Protein 3FHW (pdb70)

Foldseek 3Di:
DKDKAKWFWQDKDQDADPVGWQKIKTWTWGWDADDDPVDIDIDIAIEMETHPVNVVCHPPDGGFIIWMADKDAPDVPHPHIYGYTPDDDTPDDPPD/DKDKAKWFFQDKDADADPVGWQKIKTKTWGWDFDCDVVTIDIDIAIEMETHPVNVVCHPPDGGFIIWMADKDAPDVPHPHIYGYTPDDDTPDDDPD

InterPro domains:
  IPR000424 Primosome PriB/single-strand DNA-binding [PS50935] (1-97)
  IPR012340 Nucleic acid-binding, OB-fold [G3DSA:2.40.50.140] (1-107)
  IPR012340 Nucleic acid-binding, OB-fold [SSF50249] (1-94)
  IPR023646 Primosomal replication protein PriB [MF_00720] (1-96)
  IPR023646 Primosomal replication protein PriB [PF22657] (2-92)
  IPR023646 Primosomal replication protein PriB [PIRSF003135] (2-95)
  IPR023646 Primosomal replication protein PriB [TIGR04418] (2-95)

CATH classification: 2.40.50.140

Structure (mmCIF, N/CA/C/O backbone):
data_3FHW
#
_entry.id   3FHW
#
_cell.length_a   55.330
_cell.length_b   64.320
_cell.length_c   75.930
_cell.angle_alpha   90.00
_cell.angle_beta   90.00
_cell.angle_gamma   90.00
#
_symmetry.space_group_name_H-M   'P 21 21 2'
#
loop_
_entity.id
_entity.type
_entity.pdbx_description
1 polymer 'Primosomal replication protein n'
2 non-polymer 'SODIUM ION'
3 non-polymer DI(HYDROXYETHYL)ETHER
4 water water
#
loop_
_atom_site.group_PDB
_atom_site.id
_atom_site.type_symbol
_atom_site.label_atom_id
_atom_site.label_alt_id
_atom_site.label_comp_id
_atom_site.label_asym_id
_atom_site.label_entity_id
_atom_site.label_seq_id
_atom_site.pdbx_PDB_ins_code
_atom_site.Cartn_x
_atom_site.Cartn_y
_atom_site.Cartn_z
_atom_site.occupancy
_atom_site.B_iso_or_equiv
_atom_site.auth_seq_id
_atom_site.auth_comp_id
_atom_site.auth_asym_id
_atom_site.auth_atom_id
_atom_site.pdbx_PDB_model_num
ATOM 9 N N . ASN A 1 2 ? 24.524 20.901 21.901 1.00 22.93 2 ASN A N 1
ATOM 10 C CA . ASN A 1 2 ? 25.085 19.720 21.239 1.00 21.78 2 ASN A CA 1
ATOM 11 C C . ASN A 1 2 ? 25.592 20.161 19.869 1.00 21.91 2 ASN A C 1
ATOM 12 O O . ASN A 1 2 ? 24.841 20.169 18.891 1.00 21.55 2 ASN A O 1
ATOM 17 N N . THR A 1 3 ? 26.856 20.568 19.819 1.00 21.46 3 THR A N 1
ATOM 18 C CA . THR A 1 3 ? 27.446 21.058 18.579 1.00 21.89 3 THR A CA 1
ATOM 19 C C . THR A 1 3 ? 28.902 20.628 18.462 1.00 21.63 3 THR A C 1
ATOM 20 O O . THR A 1 3 ? 29.731 20.923 19.332 1.00 21.75 3 THR A O 1
ATOM 24 N N . LEU A 1 4 ? 29.192 19.907 17.384 1.00 21.46 4 LEU A N 1
ATOM 25 C CA . LEU A 1 4 ? 30.550 19.531 17.032 1.00 20.58 4 LEU A CA 1
ATOM 26 C C . LEU A 1 4 ? 30.959 20.286 15.782 1.00 20.61 4 LEU A C 1
ATOM 27 O O . LEU A 1 4 ? 30.254 20.226 14.774 1.00 19.25 4 LEU A O 1
ATOM 32 N N . GLU A 1 5 ? 32.081 21.007 15.867 1.00 20.49 5 GLU A N 1
ATOM 33 C CA . GLU A 1 5 ? 32.738 21.577 14.704 1.00 20.64 5 GLU A CA 1
ATOM 34 C C . GLU A 1 5 ? 34.000 20.770 14.427 1.00 20.03 5 GLU A C 1
ATOM 35 O O . GLU A 1 5 ? 34.812 20.539 15.328 1.00 19.81 5 GLU A O 1
ATOM 41 N N . LEU A 1 6 ? 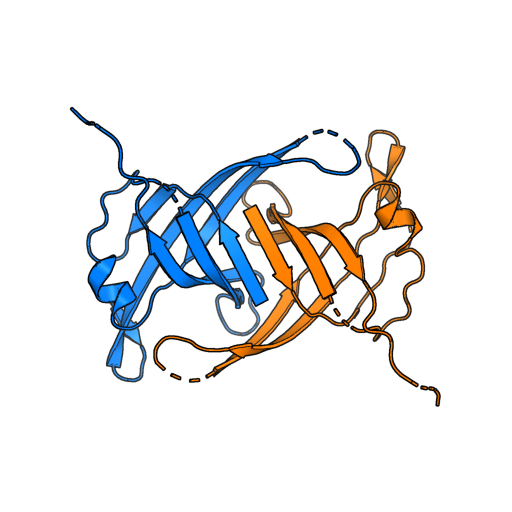34.142 20.319 13.183 1.00 19.38 6 LEU A N 1
ATOM 42 C CA . LEU A 1 6 ? 35.228 19.418 12.809 1.00 18.69 6 LEU A CA 1
ATOM 43 C C . LEU A 1 6 ? 35.794 19.792 11.438 1.00 18.65 6 LEU A C 1
ATOM 44 O O . LEU A 1 6 ? 35.030 20.048 10.494 1.00 18.12 6 LEU A O 1
ATOM 49 N N . SER A 1 7 ? 37.122 19.851 11.339 1.00 17.94 7 SER A N 1
ATOM 50 C CA . SER A 1 7 ? 37.774 19.896 10.031 1.00 18.07 7 SER A CA 1
ATOM 51 C C . SER A 1 7 ? 37.935 18.433 9.617 1.00 17.92 7 SER A C 1
ATOM 52 O O . SER A 1 7 ? 38.349 17.613 10.428 1.00 17.51 7 SER A O 1
ATOM 55 N N . ALA A 1 8 ? 37.600 18.100 8.374 1.00 17.66 8 ALA A N 1
ATOM 56 C CA . ALA A 1 8 ? 37.629 16.687 7.955 1.00 18.30 8 ALA A CA 1
ATOM 57 C C . ALA A 1 8 ? 37.839 16.514 6.458 1.00 18.69 8 ALA A C 1
ATOM 58 O O . ALA A 1 8 ? 37.599 17.441 5.682 1.00 19.36 8 ALA A O 1
ATOM 60 N N . ARG A 1 9 ? 38.270 15.320 6.055 1.00 19.18 9 ARG A N 1
ATOM 61 C CA . ARG A 1 9 ? 38.377 14.958 4.640 1.00 19.68 9 ARG A CA 1
ATOM 62 C C . ARG A 1 9 ? 37.376 13.851 4.361 1.00 19.84 9 ARG A C 1
ATOM 63 O O . ARG A 1 9 ? 37.131 13.008 5.227 1.00 18.81 9 ARG A O 1
ATOM 71 N N . VAL A 1 10 ? 36.799 13.883 3.159 1.00 19.75 10 VAL A N 1
ATOM 72 C CA . VAL A 1 10 ? 35.858 12.869 2.702 1.00 19.98 10 VAL A CA 1
ATOM 73 C C . VAL A 1 10 ? 36.564 11.559 2.325 1.00 20.55 10 VAL A C 1
ATOM 74 O O . VAL A 1 10 ? 37.270 11.486 1.315 1.00 20.06 10 VAL A O 1
ATOM 78 N N . LEU A 1 11 ? 36.353 10.533 3.149 1.00 20.97 11 LEU A N 1
ATOM 79 C CA . LEU A 1 11 ? 36.838 9.188 2.867 1.00 22.12 11 LEU A CA 1
ATOM 80 C C . LEU A 1 11 ? 35.868 8.421 1.995 1.00 22.25 11 LEU A C 1
ATOM 81 O O . LEU A 1 11 ? 36.283 7.725 1.072 1.00 22.12 11 LEU A O 1
ATOM 86 N N . GLU A 1 12 ? 34.580 8.540 2.305 1.00 22.79 12 GLU A N 1
ATOM 87 C CA . GLU A 1 12 ? 33.513 7.931 1.512 1.00 23.09 12 GLU A CA 1
ATOM 88 C C . GLU A 1 12 ? 32.358 8.907 1.371 1.00 23.32 12 GLU A C 1
ATOM 89 O O . GLU A 1 12 ? 32.068 9.685 2.286 1.00 22.19 12 GLU A O 1
ATOM 95 N N . CYS A 1 13 ? 31.706 8.865 0.212 1.00 23.08 13 CYS A N 1
ATOM 96 C CA . CYS A 1 13 ? 30.481 9.613 -0.009 1.00 23.96 13 CYS A CA 1
ATOM 97 C C . CYS A 1 13 ? 29.449 8.658 -0.585 1.00 23.81 13 CYS A C 1
ATOM 98 O O . CYS A 1 13 ? 29.641 8.118 -1.676 1.00 23.49 13 CYS A O 1
ATOM 101 N N . GLY A 1 14 ? 28.368 8.433 0.158 1.00 23.84 14 GLY A N 1
ATOM 102 C CA . GLY A 1 14 ? 27.348 7.472 -0.257 1.00 23.92 14 GLY A CA 1
ATOM 103 C C . GLY A 1 14 ? 26.557 7.942 -1.460 1.00 23.85 14 GLY A C 1
ATOM 104 O O . GLY A 1 14 ? 26.639 9.108 -1.857 1.00 23.90 14 GLY A O 1
ATOM 105 N N . ALA A 1 15 ? 25.792 7.029 -2.04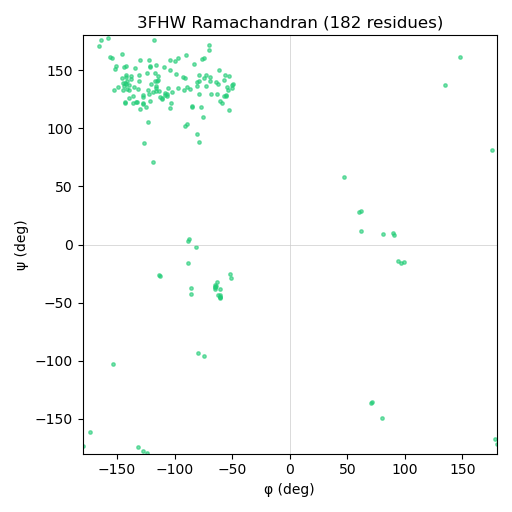7 1.00 24.08 15 ALA A N 1
ATOM 106 C CA . ALA A 1 15 ? 24.812 7.387 -3.064 1.00 24.34 15 ALA A CA 1
ATOM 107 C C . ALA A 1 15 ? 23.631 8.045 -2.351 1.00 24.48 15 ALA A C 1
ATOM 108 O O . ALA A 1 15 ? 23.464 7.882 -1.132 1.00 23.87 15 ALA A O 1
ATOM 118 N N . ARG A 1 17 ? 20.329 8.660 -0.653 1.00 23.20 17 ARG A N 1
ATOM 119 C CA . ARG A 1 17 ? 19.386 7.794 0.044 1.00 22.06 17 ARG A CA 1
ATOM 120 C C . ARG A 1 17 ? 18.210 8.655 0.516 1.00 20.89 17 ARG A C 1
ATOM 121 O O . ARG A 1 17 ? 18.122 9.822 0.148 1.00 20.19 17 ARG A O 1
ATOM 129 N N . HIS A 1 18 ? 17.299 8.074 1.291 1.00 20.29 18 HIS A N 1
ATOM 130 C CA . HIS A 1 18 ? 16.145 8.800 1.825 1.00 19.34 18 HIS A CA 1
ATOM 131 C C . HIS A 1 18 ? 15.792 8.324 3.235 1.00 19.21 18 HIS A C 1
ATOM 132 O O . HIS A 1 18 ? 16.078 7.179 3.604 1.00 19.48 18 HIS A O 1
ATOM 139 N N . THR A 1 19 ? 15.183 9.213 4.020 1.00 18.01 19 THR A N 1
ATOM 140 C CA . THR A 1 19 ? 14.615 8.837 5.315 1.00 16.91 19 THR A CA 1
ATOM 141 C C . THR A 1 19 ? 13.321 8.061 5.081 1.00 16.60 19 THR A C 1
ATOM 142 O O . THR A 1 19 ? 12.729 8.167 3.993 1.00 17.03 19 THR A O 1
ATOM 146 N N . PRO A 1 20 ? 12.854 7.295 6.093 1.00 16.00 20 PRO A N 1
ATOM 147 C CA . PRO A 1 20 ? 11.559 6.633 5.926 1.00 15.91 20 PRO A CA 1
ATOM 148 C C . PRO A 1 20 ? 10.435 7.595 5.501 1.00 15.22 20 PRO A C 1
ATOM 149 O O . PRO A 1 20 ? 9.469 7.163 4.881 1.00 14.87 20 PRO A O 1
ATOM 153 N N . ALA A 1 21 ? 10.581 8.881 5.825 1.00 14.68 21 ALA A N 1
ATOM 154 C CA . ALA A 1 21 ? 9.559 9.887 5.503 1.00 14.73 21 ALA A CA 1
ATOM 155 C C . ALA A 1 21 ? 9.738 10.506 4.111 1.00 14.27 21 ALA A C 1
ATOM 156 O O . ALA A 1 21 ? 8.996 11.406 3.733 1.00 13.23 21 ALA A O 1
ATOM 158 N N . GLY A 1 22 ? 10.732 10.023 3.374 1.00 14.24 22 GLY A N 1
ATOM 159 C CA . GLY A 1 22 ? 10.957 10.450 1.986 1.00 14.30 22 GLY A CA 1
ATOM 160 C C . GLY A 1 22 ? 11.895 11.639 1.805 1.00 14.12 22 GLY A C 1
ATOM 161 O O . GLY A 1 22 ? 12.011 12.166 0.703 1.00 13.60 22 GLY A O 1
ATOM 162 N N . LEU A 1 23 ? 12.551 12.074 2.880 1.00 14.00 23 LEU A N 1
ATOM 163 C CA . LEU A 1 23 ? 13.509 13.178 2.798 1.00 14.79 23 LEU A CA 1
ATOM 164 C C . LEU A 1 23 ? 14.880 12.721 2.283 1.00 14.91 23 LEU A C 1
ATOM 165 O O . LEU A 1 23 ? 15.362 11.670 2.697 1.00 15.23 23 LEU A O 1
ATOM 170 N N . PRO A 1 24 ? 15.508 13.494 1.366 1.00 15.25 24 PRO A N 1
ATOM 171 C CA . PRO A 1 24 ? 16.861 13.158 0.925 1.00 15.80 24 PRO A CA 1
ATOM 172 C C . PRO A 1 24 ? 17.809 12.908 2.100 1.00 16.48 24 PRO A C 1
ATOM 173 O O . PRO A 1 24 ? 17.764 13.630 3.092 1.00 16.55 24 PRO A O 1
ATOM 177 N N . ALA A 1 25 ? 18.638 11.875 1.989 1.00 17.71 25 ALA A N 1
ATOM 178 C CA . ALA A 1 25 ? 19.614 11.549 3.030 1.00 18.79 25 ALA A CA 1
ATOM 179 C C . ALA A 1 25 ? 20.912 11.064 2.392 1.00 19.93 25 ALA A C 1
ATOM 180 O O . ALA A 1 25 ? 20.889 10.317 1.416 1.00 20.36 25 ALA A O 1
ATOM 182 N N . LEU A 1 26 ? 22.036 11.520 2.925 1.00 20.39 26 LEU A N 1
ATOM 183 C CA . LEU A 1 26 ? 23.334 11.191 2.372 1.00 21.25 26 LEU A CA 1
ATOM 184 C C . LEU A 1 26 ? 24.314 10.921 3.492 1.00 21.70 26 LEU A C 1
ATOM 185 O O . LEU A 1 26 ? 24.490 11.756 4.367 1.00 21.50 26 LEU A O 1
ATOM 190 N N . GLU A 1 27 ? 24.955 9.755 3.439 1.00 22.49 27 GLU A N 1
ATOM 191 C CA . GLU A 1 27 ? 25.976 9.373 4.406 1.00 23.58 27 GLU A CA 1
ATOM 192 C C . GLU A 1 27 ? 27.371 9.654 3.872 1.00 23.14 27 GLU A C 1
ATOM 193 O O . GLU A 1 27 ? 27.677 9.337 2.720 1.00 22.46 27 GLU A O 1
ATOM 199 N N . LEU A 1 28 ? 28.214 10.245 4.717 1.00 23.03 28 LEU A N 1
ATOM 200 C CA . LEU A 1 28 ? 29.644 10.389 4.416 1.00 22.88 28 LEU A CA 1
ATOM 201 C C . LEU A 1 28 ? 30.501 9.761 5.517 1.00 22.29 28 LEU A C 1
ATOM 202 O O . LEU A 1 28 ? 30.084 9.728 6.678 1.00 22.91 28 LEU A O 1
ATOM 207 N N . LEU A 1 29 ? 31.668 9.224 5.147 1.00 21.22 29 LEU A N 1
ATOM 208 C CA . LEU A 1 29 ? 32.695 8.836 6.136 1.00 20.82 29 LEU A CA 1
ATOM 209 C C . LEU A 1 29 ? 33.796 9.896 6.143 1.00 20.60 29 LEU A C 1
ATOM 210 O O . LEU A 1 29 ? 34.415 10.165 5.101 1.00 19.62 29 LEU A O 1
ATOM 215 N N . LEU A 1 30 ? 34.026 10.499 7.309 1.00 20.35 30 LEU A N 1
ATOM 216 C CA . LEU A 1 30 ? 34.956 11.613 7.437 1.00 20.24 30 LEU A CA 1
ATOM 217 C C . LEU A 1 30 ? 36.157 11.238 8.305 1.00 20.24 30 LEU A C 1
ATOM 218 O O . LEU A 1 30 ? 36.023 10.510 9.301 1.00 19.89 30 LEU A O 1
ATOM 223 N N . VAL A 1 31 ? 37.326 11.722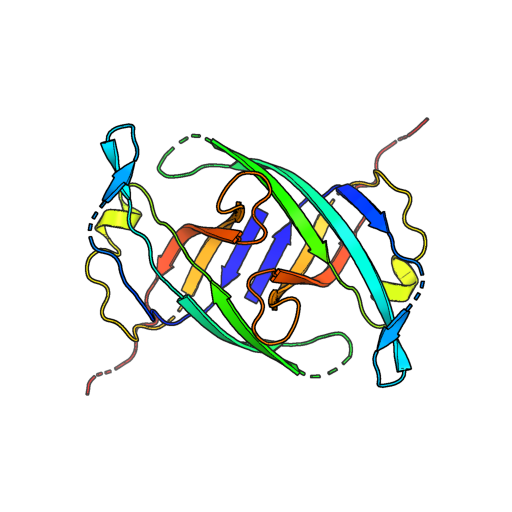 7.909 1.00 19.37 31 VAL A N 1
ATOM 224 C CA . VAL A 1 31 ? 38.536 11.565 8.709 1.00 19.87 31 VAL A CA 1
ATOM 225 C C . VAL A 1 31 ? 39.099 12.933 9.124 1.00 20.26 31 VAL A C 1
ATOM 226 O O . VAL A 1 31 ? 39.232 13.852 8.312 1.00 19.80 31 VAL A O 1
ATOM 230 N N . HIS A 1 32 ? 39.389 13.055 10.409 1.00 20.20 32 HIS A N 1
ATOM 231 C CA . HIS A 1 32 ? 39.970 14.256 10.963 1.00 20.75 32 HIS A CA 1
ATOM 232 C C . HIS A 1 32 ? 41.346 13.932 11.511 1.00 21.19 32 HIS A C 1
ATOM 233 O O . HIS A 1 32 ? 41.516 12.934 12.199 1.00 21.15 32 HIS A O 1
ATOM 240 N N . GLU A 1 33 ? 42.320 14.782 11.201 1.00 22.59 33 GLU A N 1
ATOM 241 C CA . GLU A 1 33 ? 43.669 14.662 11.739 1.00 24.01 33 GLU A CA 1
ATOM 242 C C . GLU A 1 33 ? 44.116 16.059 12.146 1.00 24.24 33 GLU A C 1
ATOM 243 O O . GLU A 1 33 ? 44.012 16.989 11.355 1.00 23.93 33 GLU A O 1
ATOM 249 N N . SER A 1 34 ? 44.586 16.207 13.383 1.00 24.81 34 SER A N 1
ATOM 250 C CA . SER A 1 34 ? 45.093 17.493 13.865 1.00 25.95 34 SER A CA 1
ATOM 251 C C . SER A 1 34 ? 45.886 17.321 15.146 1.00 27.06 34 SER A C 1
ATOM 252 O O . SER A 1 34 ? 45.908 16.239 15.730 1.00 26.99 34 SER A O 1
ATOM 255 N N . GLU A 1 35 ? 46.550 18.395 15.563 1.00 28.41 35 GLU A N 1
ATOM 256 C CA . GLU A 1 35 ? 47.143 18.458 16.887 1.00 29.84 35 GLU A CA 1
ATOM 257 C C . GLU A 1 35 ? 46.322 19.433 17.729 1.00 30.32 35 GLU A C 1
ATOM 258 O O . GLU A 1 35 ? 46.010 20.549 17.300 1.00 30.57 35 GLU A O 1
ATOM 264 N N . VAL A 1 36 ? 45.947 18.983 18.919 1.00 30.52 36 VAL A N 1
ATOM 265 C CA . VAL A 1 36 ? 45.163 19.786 19.852 1.00 30.56 36 VAL A CA 1
ATOM 266 C C . VAL A 1 36 ? 45.983 19.995 21.119 1.00 30.73 36 VAL A C 1
ATOM 267 O O . VAL A 1 36 ? 47.086 19.458 21.236 1.00 30.67 36 VAL A O 1
ATOM 271 N N . VAL A 1 37 ? 45.452 20.785 22.050 1.00 30.80 37 VAL A N 1
ATOM 272 C CA . VAL A 1 37 ? 46.104 20.996 23.341 1.00 30.87 37 VAL A CA 1
ATOM 273 C C . VAL A 1 37 ? 45.286 20.344 24.455 1.00 30.52 37 VAL A C 1
ATOM 274 O O . VAL A 1 37 ? 44.076 20.559 24.568 1.00 30.76 37 VAL A O 1
ATOM 278 N N . GLU A 1 38 ? 45.950 19.490 25.229 1.00 30.12 38 GLU A N 1
ATOM 279 C CA . GLU A 1 38 ? 45.331 18.817 26.367 1.00 29.55 38 GLU A CA 1
ATOM 280 C C . GLU A 1 38 ? 46.239 18.907 27.601 1.00 29.62 38 GLU A C 1
ATOM 281 O O . GLU A 1 38 ? 47.390 18.462 27.561 1.00 29.44 38 GLU A O 1
ATOM 287 N N . ALA A 1 39 ? 45.703 19.473 28.688 1.00 29.57 39 ALA A N 1
ATOM 288 C CA . ALA A 1 39 ? 46.441 19.700 29.947 1.00 29.55 39 ALA A CA 1
ATOM 289 C C . ALA A 1 39 ? 47.816 20.337 29.746 1.00 29.70 39 ALA A C 1
ATOM 290 O O . ALA A 1 39 ? 48.845 19.778 30.148 1.00 29.46 39 ALA A O 1
ATOM 292 N N . GLY A 1 40 ? 47.817 21.514 29.122 1.00 29.81 40 GLY A N 1
ATOM 293 C CA . GLY A 1 40 ? 49.026 22.311 28.964 1.00 29.94 40 GLY A CA 1
ATOM 294 C C . GLY A 1 40 ? 49.700 22.115 27.620 1.00 30.28 40 GLY A C 1
ATOM 295 O O . GLY A 1 40 ? 50.848 22.524 27.431 1.00 30.46 40 GLY A O 1
ATOM 296 N N . ARG A 1 43 ? 49.387 16.982 21.737 1.00 36.71 43 ARG A N 1
ATOM 297 C CA . ARG A 1 43 ? 48.727 15.726 21.410 1.00 36.42 43 ARG A CA 1
ATOM 298 C C . ARG A 1 43 ? 48.190 15.787 19.989 1.00 36.23 43 ARG A C 1
ATOM 299 O O . ARG A 1 43 ? 47.611 16.795 19.576 1.00 36.38 43 ARG A O 1
ATOM 307 N N . ARG A 1 44 ? 48.376 14.707 19.238 1.00 35.63 44 ARG A N 1
ATOM 308 C CA . ARG A 1 44 ? 47.698 14.588 17.955 1.00 35.02 44 ARG A CA 1
ATOM 309 C C . ARG A 1 44 ? 46.449 13.728 18.080 1.00 33.90 44 ARG A C 1
ATOM 310 O O . ARG A 1 44 ? 46.402 12.783 18.873 1.00 33.97 44 ARG A O 1
ATOM 318 N N . VAL A 1 45 ? 45.439 14.067 17.291 1.00 32.35 45 VAL A N 1
ATOM 319 C CA . VAL A 1 45 ? 44.213 13.295 17.240 1.00 31.19 45 VAL A CA 1
ATOM 320 C C . VAL A 1 45 ? 43.957 12.854 15.801 1.00 30.60 45 VAL A C 1
ATOM 321 O O . VAL A 1 45 ? 44.099 13.646 14.870 1.00 30.05 45 VAL A O 1
ATOM 325 N N . GLU A 1 46 ? 43.638 11.572 15.629 1.00 29.87 46 GLU A N 1
ATOM 326 C CA . GLU A 1 46 ? 43.080 11.079 14.378 1.00 29.50 46 GLU A CA 1
ATOM 327 C C . GLU A 1 46 ? 41.712 10.449 14.661 1.00 28.38 46 GLU A C 1
ATOM 328 O O . GLU A 1 46 ? 41.596 9.526 15.477 1.00 28.32 46 GLU A O 1
ATOM 334 N N . LEU A 1 47 ? 40.687 10.951 13.980 1.00 26.30 47 LEU A N 1
ATOM 335 C CA . LEU A 1 47 ? 39.314 10.561 14.258 1.00 24.96 47 LEU A CA 1
ATOM 336 C C . LEU A 1 47 ? 38.584 10.252 12.963 1.00 24.16 47 LEU A C 1
ATOM 337 O O . LEU A 1 47 ? 38.530 11.099 12.079 1.00 22.79 47 LEU A O 1
ATOM 342 N N . THR A 1 48 ? 38.049 9.035 12.856 1.00 23.02 48 THR A N 1
ATOM 343 C CA . THR A 1 48 ? 37.163 8.672 11.748 1.00 22.98 48 THR A CA 1
ATOM 344 C C . THR A 1 48 ? 35.727 8.699 12.251 1.00 22.39 48 THR A C 1
ATOM 345 O O . THR A 1 48 ? 35.429 8.148 13.325 1.00 22.40 48 THR A O 1
ATOM 349 N N . ILE A 1 49 ? 34.840 9.358 11.503 1.00 21.48 49 ILE A N 1
ATOM 350 C CA . ILE A 1 49 ? 33.457 9.538 11.955 1.00 21.05 49 ILE A CA 1
ATOM 351 C C . ILE A 1 49 ? 32.443 9.505 10.801 1.00 21.04 49 ILE A C 1
ATOM 352 O O . ILE A 1 49 ? 32.645 10.150 9.760 1.00 20.38 49 ILE A O 1
ATOM 357 N N . SER A 1 50 ? 31.365 8.742 10.984 1.00 21.15 50 SER A N 1
ATOM 358 C CA . SER A 1 50 ? 30.255 8.751 10.029 1.00 21.34 50 SER A CA 1
ATOM 359 C C . SER A 1 50 ? 29.445 10.025 10.181 1.00 21.17 50 SER A C 1
ATOM 360 O O . SER A 1 50 ? 29.222 10.519 11.286 1.00 20.82 50 SER A O 1
ATOM 363 N N . ALA A 1 51 ? 28.975 10.537 9.058 1.00 20.46 51 ALA A N 1
ATOM 364 C CA . ALA A 1 51 ? 28.198 11.746 9.068 1.00 20.39 51 ALA A CA 1
ATOM 365 C C . ALA A 1 51 ? 27.002 11.524 8.165 1.00 20.26 51 ALA A C 1
ATOM 366 O O . ALA A 1 51 ? 27.053 10.686 7.253 1.00 21.00 51 ALA A O 1
ATOM 368 N N . VAL A 1 52 ? 25.913 12.221 8.475 1.00 20.06 52 VAL A N 1
ATOM 369 C CA A VAL A 1 52 ? 24.703 12.175 7.661 0.50 19.19 52 VAL A CA 1
ATOM 370 C CA B VAL A 1 52 ? 24.687 12.179 7.677 0.50 19.27 52 VAL A CA 1
ATOM 371 C C . VAL A 1 52 ? 24.158 13.586 7.492 1.00 18.94 52 VAL A C 1
ATOM 372 O O . VAL A 1 52 ? 24.099 14.345 8.444 1.00 18.28 52 VAL A O 1
ATOM 379 N N . ALA A 1 53 ? 23.766 13.904 6.259 1.00 18.91 53 ALA A N 1
ATOM 380 C CA . ALA A 1 53 ? 23.110 15.152 5.923 1.00 19.11 53 ALA A CA 1
ATOM 381 C C . ALA A 1 53 ? 21.715 14.778 5.425 1.00 19.47 53 ALA A C 1
ATOM 382 O O . ALA A 1 53 ? 21.575 13.814 4.659 1.00 19.15 53 ALA A O 1
ATOM 384 N N . LEU A 1 54 ? 20.708 15.535 5.873 1.00 19.75 54 LEU A N 1
ATOM 385 C CA . LEU A 1 54 ? 19.320 15.408 5.413 1.00 20.02 54 LEU A CA 1
ATOM 386 C C . LEU A 1 54 ? 18.851 16.664 4.695 1.00 20.00 54 LEU A C 1
ATOM 387 O O . LEU A 1 54 ? 19.352 17.769 4.947 1.00 20.50 54 LEU A O 1
ATOM 392 N N . GLY A 1 55 ? 17.873 16.493 3.812 1.00 19.58 55 GLY A N 1
ATOM 393 C CA . GLY A 1 55 ? 17.227 17.609 3.143 1.00 19.25 55 GLY A CA 1
ATOM 394 C C . GLY A 1 55 ? 18.109 18.283 2.134 1.00 19.20 55 GLY A C 1
ATOM 395 O O . GLY A 1 55 ? 18.812 17.622 1.361 1.00 19.77 55 GLY A O 1
ATOM 396 N N . ASP A 1 56 ? 18.089 19.609 2.146 1.00 19.27 56 ASP A N 1
ATOM 397 C CA . ASP A 1 56 ? 18.802 20.402 1.137 1.00 19.55 56 ASP A CA 1
ATOM 398 C C . ASP A 1 56 ? 20.323 20.207 1.189 1.00 18.32 56 ASP A C 1
ATOM 399 O O . ASP A 1 56 ? 20.984 20.179 0.153 1.00 18.30 56 ASP A O 1
ATOM 404 N N . LEU A 1 57 ? 20.865 20.043 2.396 1.00 17.48 57 LEU A N 1
ATOM 405 C CA . LEU A 1 57 ? 22.290 19.826 2.596 1.00 16.13 57 LEU A CA 1
ATOM 406 C C . LEU A 1 57 ? 22.755 18.489 1.985 1.00 16.12 57 LEU A C 1
ATOM 407 O O . LEU A 1 57 ? 23.842 18.400 1.432 1.00 14.49 57 LEU A O 1
ATOM 412 N N . ALA A 1 58 ? 21.913 17.462 2.073 1.00 16.00 58 ALA A N 1
ATOM 413 C CA . ALA A 1 58 ? 22.186 16.199 1.414 1.00 16.70 58 ALA A CA 1
ATOM 414 C C . ALA A 1 58 ? 22.291 16.407 -0.098 1.00 17.41 58 ALA A C 1
ATOM 415 O O . ALA A 1 58 ? 23.188 15.872 -0.735 1.00 17.17 58 ALA A O 1
ATOM 417 N N . LEU A 1 59 ? 21.359 17.176 -0.662 1.00 18.97 59 LEU A N 1
ATOM 418 C CA . LEU A 1 59 ? 21.378 17.471 -2.085 1.00 20.11 59 LEU A CA 1
ATOM 419 C C . LEU A 1 59 ? 22.671 18.204 -2.476 1.00 20.84 59 LEU A C 1
ATOM 420 O O . LEU A 1 59 ? 23.299 17.851 -3.473 1.00 20.57 59 LEU A O 1
ATOM 425 N N . LEU A 1 60 ? 23.064 19.209 -1.686 1.00 21.73 60 LEU A N 1
ATOM 426 C CA . LEU A 1 60 ? 24.303 19.972 -1.936 1.00 22.69 60 LEU A CA 1
ATOM 427 C C . LEU A 1 60 ? 25.544 19.084 -1.889 1.00 22.68 60 LEU A C 1
ATOM 428 O O . LEU A 1 60 ? 26.423 19.198 -2.742 1.00 22.15 60 LEU A O 1
ATOM 433 N N . LEU A 1 61 ? 25.605 18.193 -0.899 1.00 22.25 61 LEU A N 1
ATOM 434 C CA . LEU A 1 61 ? 26.781 17.334 -0.693 1.00 22.20 61 LEU A CA 1
ATOM 435 C C . LEU A 1 61 ? 26.819 16.108 -1.602 1.00 22.22 61 LEU A C 1
ATOM 436 O O . LEU A 1 61 ? 27.770 15.321 -1.550 1.00 22.84 61 LEU A O 1
ATOM 441 N N . ALA A 1 62 ? 25.792 15.936 -2.434 1.00 21.80 62 ALA A N 1
ATOM 442 C CA . ALA A 1 62 ? 25.774 14.836 -3.385 1.00 21.76 62 ALA A CA 1
ATOM 443 C C . ALA A 1 62 ? 27.040 14.865 -4.246 1.00 21.51 62 ALA A C 1
ATOM 444 O O . ALA A 1 62 ? 27.455 15.925 -4.713 1.00 21.21 62 ALA A O 1
ATOM 446 N N . ASP A 1 63 ? 27.651 13.699 -4.438 1.00 21.54 63 ASP A N 1
ATOM 447 C CA . ASP A 1 63 ? 28.823 13.554 -5.322 1.00 22.07 63 ASP A CA 1
ATOM 448 C C . ASP A 1 63 ? 30.060 14.389 -4.939 1.00 21.46 63 ASP A C 1
ATOM 449 O O . ASP A 1 63 ? 30.859 14.749 -5.807 1.00 21.36 63 ASP A O 1
ATOM 454 N N . THR A 1 64 ? 30.226 14.690 -3.649 1.00 20.55 64 THR A N 1
ATOM 455 C CA . THR A 1 64 ? 31.456 15.338 -3.175 1.00 20.01 64 THR A CA 1
ATOM 456 C C . THR A 1 64 ? 32.649 14.433 -3.520 1.00 19.72 64 THR A C 1
ATOM 457 O O . THR A 1 64 ? 32.674 13.269 -3.114 1.00 19.74 64 THR A O 1
ATOM 461 N N . PRO A 1 65 ? 33.634 14.944 -4.294 1.00 19.57 65 PRO A N 1
ATOM 462 C CA . PRO A 1 65 ? 34.781 14.078 -4.578 1.00 19.17 65 PRO A CA 1
ATOM 463 C C . PRO A 1 65 ? 35.410 13.498 -3.314 1.00 18.79 65 PRO A C 1
ATOM 464 O O . PRO A 1 65 ? 35.442 14.158 -2.265 1.00 17.88 65 PRO A O 1
ATOM 468 N N . LEU A 1 66 ? 35.890 12.264 -3.399 1.00 18.57 66 LEU A N 1
ATOM 469 C CA . LEU A 1 66 ? 36.689 11.715 -2.293 1.00 18.45 66 LEU A CA 1
ATOM 470 C C . LEU A 1 66 ? 37.984 12.508 -2.114 1.00 17.66 66 LEU A C 1
ATOM 471 O O . LEU A 1 66 ? 38.618 12.907 -3.092 1.00 17.49 66 LEU A O 1
ATOM 476 N N . GLY A 1 67 ? 38.368 12.739 -0.864 1.00 16.82 67 GLY A N 1
ATOM 477 C CA . GLY A 1 67 ? 39.564 13.512 -0.564 1.00 16.96 67 GLY A CA 1
ATOM 478 C C . GLY A 1 67 ? 39.326 14.992 -0.316 1.00 16.76 67 GLY A C 1
ATOM 479 O O . GLY A 1 67 ? 40.199 15.673 0.200 1.00 16.92 67 GLY A O 1
ATOM 480 N N . THR A 1 68 ? 38.142 15.480 -0.671 1.00 17.14 68 THR A N 1
ATOM 481 C CA . THR A 1 68 ? 37.742 16.863 -0.423 1.00 17.08 68 THR A CA 1
ATOM 482 C C . THR A 1 68 ? 37.906 17.217 1.055 1.00 18.08 68 THR A C 1
ATOM 483 O O . THR A 1 68 ? 37.501 16.454 1.942 1.00 17.82 68 THR A O 1
ATOM 487 N N . GLU A 1 69 ? 38.518 18.363 1.323 1.00 18.65 69 GLU A N 1
ATOM 488 C CA . GLU A 1 69 ? 38.650 18.803 2.709 1.00 19.44 69 GLU A CA 1
ATOM 489 C C . GLU A 1 69 ? 37.546 19.791 3.045 1.00 19.51 69 GLU A C 1
ATOM 490 O O . GLU A 1 69 ? 37.188 20.649 2.230 1.00 19.03 69 GLU A O 1
ATOM 504 N N . GLN A 1 71 ? 35.064 21.927 6.308 1.00 20.01 71 GLN A N 1
ATOM 505 C CA . GLN A 1 71 ? 34.729 22.304 7.678 1.00 19.95 71 GLN A CA 1
ATOM 506 C C . GLN A 1 71 ? 33.272 21.947 7.841 1.00 19.42 71 GLN A C 1
ATOM 507 O O . GLN A 1 71 ? 32.441 22.312 7.007 1.00 18.79 71 GLN A O 1
ATOM 513 N N . VAL A 1 72 ? 32.951 21.208 8.895 1.00 19.31 72 VAL A N 1
ATOM 514 C CA . VAL A 1 72 ? 31.576 20.814 9.115 1.00 18.48 72 VAL A CA 1
ATOM 515 C C . VAL A 1 72 ? 31.168 21.138 10.534 1.00 18.67 72 VAL A C 1
ATOM 516 O O . VAL A 1 72 ? 32.022 21.274 11.425 1.00 18.29 72 VAL A O 1
ATOM 520 N N . GLN A 1 73 ? 29.860 21.245 10.727 1.00 18.50 73 GLN A N 1
ATOM 521 C CA . GLN A 1 73 ? 29.263 21.468 12.030 1.00 19.19 73 GLN A CA 1
ATOM 522 C C . GLN A 1 73 ? 27.933 20.721 12.085 1.00 19.22 73 GLN A C 1
ATOM 523 O O . GLN A 1 73 ? 27.185 20.690 11.109 1.00 18.84 73 GLN A O 1
ATOM 529 N N . GLY A 1 74 ? 27.658 20.092 13.222 1.00 19.85 74 GLY A N 1
ATOM 530 C CA . GLY A 1 74 ? 26.330 19.520 13.462 1.00 20.65 74 GLY A CA 1
ATOM 531 C C . GLY A 1 74 ? 26.199 19.001 14.878 1.00 21.00 74 GLY A C 1
ATOM 532 O O . GLY A 1 74 ? 26.985 19.365 15.756 1.00 21.18 74 GLY A O 1
ATOM 533 N N . PHE A 1 75 ? 25.217 18.133 15.096 1.00 21.11 75 PHE A N 1
ATOM 534 C CA . PHE A 1 75 ? 25.040 17.522 16.408 1.00 20.87 75 PHE A CA 1
ATOM 535 C C . PHE A 1 75 ? 25.411 16.049 16.368 1.00 20.58 75 PHE A C 1
ATOM 536 O O . PHE A 1 75 ? 25.311 15.407 15.335 1.00 20.43 75 PHE A O 1
ATOM 544 N N . LEU A 1 76 ? 25.833 15.527 17.512 1.00 21.07 76 LEU A N 1
ATOM 545 C CA . LEU A 1 76 ? 26.164 14.114 17.656 1.00 20.85 76 LEU A CA 1
ATOM 546 C C . LEU A 1 76 ? 24.980 13.297 18.148 1.00 20.84 76 LEU A C 1
ATOM 547 O O . LEU A 1 76 ? 24.163 13.763 18.971 1.00 20.27 76 LEU A O 1
ATOM 552 N N . ALA A 1 77 ? 24.885 12.067 17.641 1.00 20.90 77 ALA A N 1
ATOM 553 C CA . ALA A 1 77 ? 23.868 11.138 18.080 1.00 20.66 77 ALA A CA 1
ATOM 554 C C . ALA A 1 77 ? 24.404 9.723 17.929 1.00 21.07 77 ALA A C 1
ATOM 555 O O . ALA A 1 77 ? 25.283 9.476 17.103 1.00 21.23 77 ALA A O 1
ATOM 557 N N . PRO A 1 78 ? 23.895 8.796 18.742 1.00 21.16 78 PRO A N 1
ATOM 558 C CA . PRO A 1 78 ? 24.224 7.386 18.474 1.00 22.01 78 PRO A CA 1
ATOM 559 C C . PRO A 1 78 ? 23.824 6.980 17.042 1.00 22.91 78 PRO A C 1
ATOM 560 O O . PRO A 1 78 ? 22.819 7.477 16.503 1.00 22.47 78 PRO A O 1
ATOM 564 N N . ALA A 1 79 ? 24.606 6.100 16.420 1.00 24.25 79 ALA A N 1
ATOM 565 C CA . ALA A 1 79 ? 24.391 5.759 15.006 1.00 24.63 79 ALA A CA 1
ATOM 566 C C . ALA A 1 79 ? 23.063 5.068 14.772 1.00 25.46 79 ALA A C 1
ATOM 567 O O . ALA A 1 79 ? 22.395 5.275 13.749 1.00 25.72 79 ALA A O 1
ATOM 569 N N . ARG A 1 80 ? 22.708 4.211 15.716 1.00 25.20 80 ARG A N 1
ATOM 570 C CA . ARG A 1 80 ? 21.524 3.416 15.628 1.00 25.61 80 ARG A CA 1
ATOM 571 C C . ARG A 1 80 ? 21.069 3.310 17.058 1.00 25.29 80 ARG A C 1
ATOM 572 O O . ARG A 1 80 ? 21.841 3.593 17.968 1.00 24.50 80 ARG A O 1
ATOM 580 N N . LYS A 1 81 ? 19.821 2.908 17.255 1.00 25.17 81 LYS A N 1
ATOM 581 C CA A LYS A 1 81 ? 19.267 2.771 18.596 1.00 25.35 81 LYS A CA 1
ATOM 582 C CA B LYS A 1 81 ? 19.356 2.936 18.644 0.00 20.00 81 LYS A CA 1
ATOM 583 C C . LYS A 1 81 ? 20.142 1.842 19.417 1.00 24.84 81 LYS A C 1
ATOM 584 O O . LYS A 1 81 ? 20.336 0.665 19.059 1.00 24.83 81 LYS A O 1
ATOM 595 N N . ASP A 1 82 ? 20.646 2.368 20.532 1.00 24.49 82 ASP A N 1
ATOM 596 C CA . ASP A 1 82 ? 21.439 1.591 21.489 1.00 24.32 82 ASP A CA 1
ATOM 597 C C . ASP A 1 82 ? 22.918 1.422 21.088 1.00 24.65 82 ASP A C 1
ATOM 598 O O . ASP A 1 82 ? 23.661 0.685 21.741 1.00 24.22 82 ASP A O 1
ATOM 603 N N . SER A 1 83 ? 23.365 2.137 20.052 1.00 24.02 83 SER A N 1
ATOM 604 C CA . SER A 1 83 ? 24.739 1.925 19.567 1.00 24.12 83 SER A CA 1
ATOM 605 C C . SER A 1 83 ? 25.822 2.694 20.340 1.00 24.23 83 SER A C 1
ATOM 606 O O . SER A 1 83 ? 25.563 3.717 20.985 1.00 24.51 83 SER A O 1
ATOM 609 N N . VAL A 1 84 ? 27.043 2.169 20.288 1.00 24.25 84 VAL A N 1
ATOM 610 C CA . VAL A 1 84 ? 28.202 2.886 20.772 1.00 23.70 84 VAL A CA 1
ATOM 611 C C . VAL A 1 84 ? 28.753 3.812 19.666 1.00 23.65 84 VAL A C 1
ATOM 612 O O . VAL A 1 84 ? 29.215 4.917 19.947 1.00 24.59 84 VAL A O 1
ATOM 616 N N . LYS A 1 85 ? 28.706 3.351 18.422 1.00 22.97 85 LYS A N 1
ATOM 617 C CA . LYS A 1 85 ? 29.065 4.164 17.255 1.00 22.33 85 LYS A CA 1
ATOM 618 C C . LYS A 1 85 ? 28.234 5.424 17.249 1.00 22.23 85 LYS A C 1
ATOM 619 O O . LYS A 1 85 ? 27.021 5.360 17.389 1.00 21.44 85 LYS A O 1
ATOM 625 N N . VAL A 1 86 ? 28.899 6.568 17.121 1.00 22.49 86 VAL A N 1
ATOM 626 C CA . VAL A 1 86 ? 28.202 7.837 16.956 1.00 22.93 86 VAL A CA 1
ATOM 627 C C . VAL A 1 86 ? 28.152 8.281 15.490 1.00 22.71 86 VAL A C 1
ATOM 628 O O . VAL A 1 86 ? 28.972 7.858 14.656 1.00 22.37 86 VAL A O 1
ATOM 632 N N . LYS A 1 87 ? 27.185 9.137 15.171 1.00 22.10 87 LYS A N 1
ATOM 633 C CA . LYS A 1 87 ? 27.172 9.749 13.852 1.00 21.43 87 LYS A CA 1
ATOM 634 C C . LYS A 1 87 ? 26.988 11.236 14.016 1.00 20.16 87 LYS A C 1
ATOM 635 O O . LYS A 1 87 ? 26.242 11.678 14.877 1.00 19.83 87 LYS A O 1
ATOM 641 N N . LEU A 1 88 ? 27.699 11.991 13.190 1.00 19.15 88 LEU A N 1
ATOM 642 C CA . LEU A 1 88 ? 27.541 13.441 13.154 1.00 18.66 88 LEU A CA 1
ATOM 643 C C . LEU A 1 88 ? 26.385 13.806 12.246 1.00 18.03 88 LEU A C 1
ATOM 644 O O . LEU A 1 88 ? 26.427 13.543 11.054 1.00 17.95 88 LEU A O 1
ATOM 649 N N . HIS A 1 89 ? 25.374 14.456 12.810 1.00 18.09 89 HIS A N 1
ATOM 650 C CA . HIS A 1 89 ? 24.263 14.958 12.019 1.00 17.84 89 HIS A CA 1
ATOM 651 C C . HIS A 1 89 ? 24.583 16.357 11.557 1.00 17.74 89 HIS A C 1
ATOM 652 O O . HIS A 1 89 ? 24.512 17.305 12.334 1.00 16.97 89 HIS A O 1
ATOM 659 N N . LEU A 1 90 ? 24.939 16.455 10.274 1.00 17.41 90 LEU A N 1
ATOM 660 C CA . LEU A 1 90 ? 25.420 17.693 9.673 1.00 17.18 90 LEU A CA 1
ATOM 661 C C . LEU A 1 90 ? 24.337 18.766 9.571 1.00 17.72 90 LEU A C 1
ATOM 662 O O . LEU A 1 90 ? 23.210 18.519 9.067 1.00 16.62 90 LEU A O 1
ATOM 667 N N . GLN A 1 91 ? 24.691 19.954 10.056 1.00 17.27 91 GLN A N 1
ATOM 668 C CA . GLN A 1 91 ? 23.843 21.127 9.929 1.00 18.03 91 GLN A CA 1
ATOM 669 C C . GLN A 1 91 ? 24.483 22.155 9.005 1.00 18.17 91 GLN A C 1
ATOM 670 O O . GLN A 1 91 ? 23.789 22.958 8.377 1.00 17.78 91 GLN A O 1
ATOM 676 N N . GLN A 1 92 ? 25.811 22.127 8.943 1.00 18.27 92 GLN A N 1
ATOM 677 C CA . GLN A 1 92 ? 26.579 22.969 8.033 1.00 19.36 92 GLN A CA 1
ATOM 678 C C . GLN A 1 92 ? 27.764 22.177 7.504 1.00 19.13 92 GLN A C 1
ATOM 679 O O . GLN A 1 92 ? 28.330 21.322 8.209 1.00 18.72 92 GLN A O 1
ATOM 685 N N . ALA A 1 93 ? 28.115 22.456 6.250 1.00 19.45 93 ALA A N 1
ATOM 686 C CA . ALA A 1 93 ? 29.312 21.909 5.622 1.00 19.87 93 ALA A CA 1
ATOM 687 C C . ALA A 1 93 ? 29.788 22.858 4.541 1.00 20.36 93 ALA A C 1
ATOM 688 O O . ALA A 1 93 ? 28.985 23.322 3.727 1.00 20.47 93 ALA A O 1
ATOM 690 N N . ARG A 1 94 ? 31.088 23.151 4.535 1.00 20.51 94 ARG A N 1
ATOM 691 C CA . ARG A 1 94 ? 31.692 23.957 3.467 1.00 21.51 94 ARG A CA 1
ATOM 692 C C . ARG A 1 94 ? 33.030 23.355 3.064 1.00 21.07 94 ARG A C 1
ATOM 693 O O . ARG A 1 94 ? 33.763 22.847 3.917 1.00 21.29 94 ARG A O 1
ATOM 701 N N . ARG A 1 95 ? 33.343 23.393 1.769 1.00 20.21 95 ARG A N 1
ATOM 702 C CA . ARG A 1 95 ? 34.626 22.867 1.298 1.00 19.72 95 ARG A CA 1
ATOM 703 C C . ARG A 1 95 ? 35.678 23.917 1.603 1.00 19.45 95 ARG A C 1
ATOM 704 O O . ARG A 1 95 ? 35.385 25.104 1.551 1.00 19.10 95 ARG A O 1
ATOM 712 N N . ILE A 1 96 ? 36.894 23.492 1.927 1.00 19.81 96 ILE A N 1
ATOM 713 C CA . ILE A 1 96 ? 38.008 24.432 2.051 1.00 20.62 96 ILE A CA 1
ATOM 714 C C . ILE A 1 96 ? 38.519 24.775 0.654 1.00 21.35 96 ILE A C 1
ATOM 715 O O . ILE A 1 96 ? 39.421 24.117 0.121 1.00 21.86 96 ILE A O 1
ATOM 720 N N . ALA A 1 97 ? 37.923 25.804 0.063 1.00 21.59 97 ALA A N 1
ATOM 721 C CA . ALA A 1 97 ? 38.316 26.275 -1.264 1.00 21.71 97 ALA A CA 1
ATOM 722 C C . ALA A 1 97 ? 39.695 26.925 -1.251 1.00 21.95 97 ALA A C 1
ATOM 723 O O . ALA A 1 97 ? 40.050 27.645 -0.313 1.00 22.39 97 ALA A O 1
ATOM 725 N N . GLY A 1 98 ? 40.469 26.659 -2.297 1.00 21.75 98 GLY A N 1
ATOM 726 C CA . GLY A 1 98 ? 41.811 27.194 -2.415 1.00 21.76 98 GLY A CA 1
ATOM 727 C C . GLY A 1 98 ? 42.017 27.798 -3.781 1.00 21.97 98 GLY A C 1
ATOM 728 O O . GLY A 1 98 ? 41.081 27.882 -4.576 1.00 21.78 98 GLY A O 1
ATOM 729 N N . SER A 1 99 ? 43.246 28.217 -4.056 1.00 22.34 99 SER A N 1
ATOM 730 C CA . SER A 1 99 ? 43.542 28.925 -5.291 1.00 22.77 99 SER A CA 1
ATOM 731 C C . SER A 1 99 ? 44.681 28.299 -6.088 1.00 23.13 99 SER A C 1
ATOM 732 O O . SER A 1 99 ? 45.287 28.973 -6.917 1.00 22.44 99 SER A O 1
ATOM 743 N N . GLY A 1 101 ? 44.960 25.629 -8.648 1.00 25.32 101 GLY A N 1
ATOM 744 C CA . GLY A 1 101 ? 44.322 24.472 -8.022 1.00 26.23 101 GLY A CA 1
ATOM 745 C C . GLY A 1 101 ? 44.331 23.424 -9.106 1.00 26.81 101 GLY A C 1
ATOM 746 O O . GLY A 1 101 ? 43.327 23.236 -9.793 1.00 27.38 101 GLY A O 1
ATOM 747 N N . ARG A 1 102 ? 45.466 22.752 -9.281 1.00 27.31 102 ARG A N 1
ATOM 748 C CA . ARG A 1 102 ? 45.800 22.229 -10.602 1.00 27.59 102 ARG A CA 1
ATOM 749 C C . ARG A 1 102 ? 46.125 20.745 -10.688 1.00 27.75 102 ARG A C 1
ATOM 750 O O . ARG A 1 102 ? 46.021 20.161 -11.772 1.00 27.64 102 ARG A O 1
ATOM 766 N N . ASN B 1 2 ? 38.298 20.852 15.999 1.00 23.19 2 ASN B N 1
ATOM 767 C CA . ASN B 1 2 ? 37.747 19.662 16.653 1.00 21.80 2 ASN B CA 1
ATOM 768 C C . ASN B 1 2 ? 37.264 20.054 18.048 1.00 21.83 2 ASN B C 1
ATOM 769 O O . ASN B 1 2 ? 38.016 19.973 19.024 1.00 20.76 2 ASN B O 1
ATOM 774 N N . THR B 1 3 ? 36.019 20.512 18.120 1.00 21.20 3 THR B N 1
ATOM 775 C CA . THR B 1 3 ? 35.448 20.965 19.383 1.00 21.63 3 THR B CA 1
ATOM 776 C C . THR B 1 3 ? 33.981 20.582 19.473 1.00 21.04 3 THR B C 1
ATOM 777 O O . THR B 1 3 ? 33.176 20.934 18.602 1.00 21.10 3 THR B O 1
ATOM 781 N N . LEU B 1 4 ? 33.662 19.838 20.527 1.00 21.02 4 LEU B N 1
ATOM 782 C CA . LEU B 1 4 ? 32.296 19.480 20.865 1.00 20.01 4 LEU B CA 1
ATOM 783 C C . LEU B 1 4 ? 31.884 20.250 22.102 1.00 20.18 4 LEU B C 1
ATOM 784 O O . LEU B 1 4 ? 32.610 20.242 23.108 1.00 19.16 4 LEU B O 1
ATOM 789 N N . GLU B 1 5 ? 30.732 20.913 22.023 1.00 19.71 5 GLU B N 1
ATOM 790 C CA . GLU B 1 5 ? 30.142 21.583 23.173 1.00 20.16 5 GLU B CA 1
ATOM 791 C C . GLU B 1 5 ? 28.876 20.807 23.490 1.00 19.64 5 GLU B C 1
ATOM 792 O O . GLU B 1 5 ? 28.037 20.588 22.604 1.00 19.35 5 GLU B O 1
ATOM 798 N N . LEU B 1 6 ? 28.745 20.384 24.745 1.00 18.55 6 LEU B N 1
ATOM 799 C CA . LEU B 1 6 ? 27.650 19.492 25.129 1.00 18.25 6 LEU B CA 1
ATOM 800 C C . LEU B 1 6 ? 27.095 19.843 26.504 1.00 18.03 6 LEU B C 1
ATOM 801 O O . LEU B 1 6 ? 27.862 20.046 27.449 1.00 17.50 6 LEU B O 1
ATOM 806 N N . SER B 1 7 ? 25.767 19.898 26.613 1.00 17.57 7 SER B N 1
ATOM 807 C CA . SER B 1 7 ? 25.121 19.953 27.925 1.00 17.52 7 SER B CA 1
ATOM 808 C C . SER B 1 7 ? 24.908 18.486 28.322 1.00 17.61 7 SER B C 1
ATOM 809 O O . SER B 1 7 ? 24.524 17.678 27.489 1.00 17.74 7 SER B O 1
ATOM 812 N N . ALA B 1 8 ? 25.215 18.131 29.563 1.00 17.46 8 ALA B N 1
ATOM 813 C CA . ALA B 1 8 ? 25.193 16.711 29.965 1.00 17.98 8 ALA B CA 1
ATOM 814 C C . ALA B 1 8 ? 24.996 16.555 31.467 1.00 18.35 8 ALA B C 1
ATOM 815 O O . ALA B 1 8 ? 25.207 17.509 32.219 1.00 19.25 8 ALA B O 1
ATOM 817 N N . ARG B 1 9 ? 24.585 15.362 31.898 1.00 18.93 9 ARG B N 1
ATOM 818 C CA . ARG B 1 9 ? 24.485 15.034 33.313 1.00 19.59 9 ARG B CA 1
ATOM 819 C C . ARG B 1 9 ? 25.478 13.899 33.592 1.00 19.84 9 ARG B C 1
ATOM 820 O O . ARG B 1 9 ? 25.711 13.050 32.735 1.00 19.48 9 ARG B O 1
ATOM 828 N N . VAL B 1 10 ? 26.042 13.888 34.793 1.00 20.20 10 VAL B N 1
ATOM 829 C CA . VAL B 1 10 ? 26.969 12.839 35.213 1.00 20.43 10 VAL B CA 1
ATOM 830 C C . VAL B 1 10 ? 26.220 11.556 35.593 1.00 21.04 10 VAL B C 1
ATOM 831 O O . VAL B 1 10 ? 25.426 11.554 36.534 1.00 21.62 10 VAL B O 1
ATOM 835 N N . LEU B 1 11 ? 26.490 10.475 34.867 1.00 21.58 11 LEU B N 1
ATOM 836 C CA A LEU B 1 11 ? 25.947 9.161 35.210 0.50 21.89 11 LEU B CA 1
ATOM 837 C CA B LEU B 1 11 ? 25.943 9.159 35.205 0.50 22.13 11 LEU B CA 1
ATOM 838 C C . LEU B 1 11 ? 26.958 8.364 36.023 1.00 22.34 11 LEU B C 1
ATOM 839 O O . LEU B 1 11 ? 26.586 7.612 36.905 1.00 22.57 11 LEU B O 1
ATOM 848 N N . GLU B 1 12 ? 28.242 8.538 35.715 1.00 22.90 12 GLU B N 1
ATOM 849 C CA . GLU B 1 12 ? 29.325 7.885 36.462 1.00 23.59 12 GLU B CA 1
ATOM 850 C C . GLU B 1 12 ? 30.488 8.842 36.616 1.00 23.61 12 GLU B C 1
ATOM 851 O O . GLU B 1 12 ? 30.819 9.583 35.695 1.00 23.63 12 GLU B O 1
ATOM 857 N N . CYS B 1 13 ? 31.115 8.830 37.782 1.00 23.87 13 CYS B N 1
ATOM 858 C CA . CYS B 1 13 ? 32.353 9.569 37.972 1.00 24.15 13 CYS B CA 1
ATOM 859 C C . CYS B 1 13 ? 33.383 8.606 38.525 1.00 24.14 13 CYS B C 1
ATOM 860 O O . CYS B 1 13 ? 33.168 8.018 39.582 1.00 24.13 13 CYS B O 1
ATOM 863 N N . GLY B 1 14 ? 34.494 8.437 37.809 1.00 23.87 14 GLY B N 1
ATOM 864 C CA . GLY B 1 14 ? 35.531 7.491 38.210 1.00 23.41 14 GLY B CA 1
ATOM 865 C C . GLY B 1 14 ? 36.303 7.905 39.442 1.00 23.52 14 GLY B C 1
ATOM 866 O O . GLY B 1 14 ? 36.142 9.016 39.944 1.00 23.37 14 GLY B O 1
ATOM 867 N N . ALA B 1 15 ? 37.142 7.000 39.936 1.00 23.48 15 ALA B N 1
ATOM 868 C CA . ALA B 1 15 ? 38.111 7.336 40.969 1.00 23.72 15 ALA B CA 1
ATOM 869 C C . ALA B 1 15 ? 39.292 8.034 40.291 1.00 23.76 15 ALA B C 1
ATOM 870 O O . ALA B 1 15 ? 39.499 7.877 39.086 1.00 23.24 15 ALA B O 1
ATOM 880 N N . ARG B 1 17 ? 42.549 8.601 38.642 1.00 22.93 17 ARG B N 1
ATOM 881 C CA . ARG B 1 17 ? 43.510 7.742 37.961 1.00 21.98 17 ARG B CA 1
ATOM 882 C C . ARG B 1 17 ? 44.690 8.583 37.477 1.00 20.91 17 ARG B C 1
ATOM 883 O O . ARG B 1 17 ? 44.795 9.762 37.824 1.00 20.55 17 ARG B O 1
ATOM 891 N N . HIS B 1 18 ? 45.580 7.983 36.687 1.00 20.46 18 HIS B N 1
ATOM 892 C CA . HIS B 1 18 ? 46.749 8.700 36.161 1.00 19.52 18 HIS B CA 1
ATOM 893 C C . HIS B 1 18 ? 47.093 8.303 34.723 1.00 19.53 18 HIS B C 1
ATOM 894 O O . HIS B 1 18 ? 46.763 7.202 34.277 1.00 20.00 18 HIS B O 1
ATOM 901 N N . THR B 1 19 ? 47.735 9.211 33.996 1.00 18.57 19 THR B N 1
ATOM 902 C CA . THR B 1 19 ? 48.305 8.870 32.692 1.00 17.88 19 THR B CA 1
ATOM 903 C C . THR B 1 19 ? 49.588 8.073 32.914 1.00 17.36 19 THR B C 1
ATOM 904 O O . THR B 1 19 ? 50.178 8.132 34.007 1.00 17.45 19 THR B O 1
ATOM 908 N N . PRO B 1 20 ? 50.035 7.308 31.898 1.00 16.89 20 PRO B N 1
ATOM 909 C CA . PRO B 1 20 ? 51.317 6.618 32.067 1.00 16.80 20 PRO B CA 1
ATOM 910 C C . PRO B 1 20 ? 52.446 7.551 32.531 1.00 16.16 20 PRO B C 1
ATOM 911 O O . PRO B 1 20 ? 53.378 7.108 33.210 1.00 16.17 20 PRO B O 1
ATOM 915 N N . ALA B 1 21 ? 52.350 8.832 32.174 1.00 15.80 21 ALA B N 1
ATOM 916 C CA . ALA B 1 21 ? 53.376 9.819 32.526 1.00 15.59 21 ALA B CA 1
ATOM 917 C C . ALA B 1 21 ? 53.149 10.468 33.897 1.00 15.22 21 ALA B C 1
ATOM 918 O O . ALA B 1 21 ? 53.886 11.385 34.281 1.00 14.74 21 ALA B O 1
ATOM 920 N N . GLY B 1 22 ? 52.132 9.990 34.615 1.00 14.83 22 GLY B N 1
ATOM 921 C CA . GLY B 1 22 ? 51.879 10.409 35.997 1.00 14.63 22 GLY B CA 1
ATOM 922 C C . GLY B 1 22 ? 50.969 11.611 36.198 1.00 14.24 22 GLY B C 1
ATOM 923 O O . GLY B 1 22 ? 50.873 12.121 37.303 1.00 14.02 22 GLY B O 1
ATOM 924 N N . LEU B 1 23 ? 50.308 12.071 35.139 1.00 14.32 23 LEU B N 1
ATOM 925 C CA . LEU B 1 23 ? 49.359 13.175 35.251 1.00 14.64 23 LEU B CA 1
ATOM 926 C C . LEU B 1 23 ? 48.000 12.696 35.762 1.00 15.19 23 LEU B C 1
ATOM 927 O O . LEU B 1 23 ? 47.533 11.621 35.359 1.00 15.44 23 LEU B O 1
ATOM 932 N N . PRO B 1 24 ? 47.351 13.483 36.655 1.00 15.26 24 PRO B N 1
ATOM 933 C CA . PRO B 1 24 ? 45.982 13.169 37.053 1.00 15.84 24 PRO B CA 1
ATOM 934 C C . PRO B 1 24 ? 45.075 12.921 35.846 1.00 16.25 24 PRO B C 1
ATOM 935 O O . PRO B 1 24 ? 45.179 13.625 34.845 1.00 15.99 24 PRO B O 1
ATOM 939 N N . ALA B 1 25 ? 44.227 11.899 35.942 1.00 17.32 25 ALA B N 1
ATOM 940 C CA . ALA B 1 25 ? 43.246 11.560 34.913 1.00 18.07 25 ALA B CA 1
ATOM 941 C C . ALA B 1 25 ? 41.960 11.077 35.575 1.00 18.79 25 ALA B C 1
ATOM 942 O O . ALA B 1 25 ? 41.997 10.357 36.582 1.00 18.95 25 ALA B O 1
ATOM 944 N N . LEU B 1 26 ? 40.825 11.506 35.033 1.00 19.44 26 LEU B N 1
ATOM 945 C CA A LEU B 1 26 ? 39.516 11.159 35.578 0.50 19.78 26 LEU B CA 1
ATOM 946 C CA B LEU B 1 26 ? 39.531 11.109 35.569 0.50 19.93 26 LEU B CA 1
ATOM 947 C C . LEU B 1 26 ? 38.536 10.910 34.447 1.00 19.99 26 LEU B C 1
ATOM 948 O O . LEU B 1 26 ? 38.426 11.721 33.563 1.00 20.04 26 LEU B O 1
ATOM 957 N N . GLU B 1 27 ? 37.820 9.798 34.508 1.00 21.05 27 GLU B N 1
ATOM 958 C CA . GLU B 1 27 ? 36.835 9.468 33.498 1.00 22.62 27 GLU B CA 1
ATOM 959 C C . GLU B 1 27 ? 35.438 9.677 34.048 1.00 22.48 27 GLU B C 1
ATOM 960 O O . GLU B 1 27 ? 35.142 9.276 35.184 1.00 22.28 27 GLU B O 1
ATOM 966 N N . LEU B 1 28 ? 34.581 10.316 33.250 1.00 22.55 28 LEU B N 1
ATOM 967 C CA . LEU B 1 28 ? 33.158 10.406 33.590 1.00 22.32 28 LEU B CA 1
ATOM 968 C C . LEU B 1 28 ? 32.332 9.780 32.477 1.00 22.27 28 LEU B C 1
ATOM 969 O O . LEU B 1 28 ? 32.803 9.687 31.338 1.00 22.43 28 LEU B O 1
ATOM 974 N N . LEU B 1 29 ? 31.136 9.295 32.819 1.00 21.19 29 LEU B N 1
ATOM 975 C CA A LEU B 1 29 ? 30.187 8.893 31.877 0.00 20.00 29 LEU B CA 1
ATOM 976 C CA B LEU B 1 29 ? 30.151 8.889 31.814 1.00 20.20 29 LEU B CA 1
ATOM 977 C C . LEU B 1 29 ? 29.063 9.944 31.827 1.00 19.91 29 LEU B C 1
ATOM 978 O O . LEU B 1 29 ? 28.462 10.206 32.883 1.00 18.38 29 LEU B O 1
ATOM 987 N N . LEU B 1 30 ? 28.814 10.543 30.658 1.00 19.41 30 LEU B N 1
ATOM 988 C CA . LEU B 1 30 ? 27.874 11.656 30.547 1.00 19.30 30 LEU B CA 1
ATOM 989 C C . LEU B 1 30 ? 26.689 11.315 29.666 1.00 19.38 30 LEU B C 1
ATOM 990 O O . LEU B 1 30 ? 26.845 10.647 28.642 1.00 19.31 30 LEU B O 1
ATOM 995 N N . VAL B 1 31 ? 25.506 11.767 30.071 1.00 18.33 31 VAL B N 1
ATOM 996 C CA . VAL B 1 31 ? 24.311 11.603 29.245 1.00 18.78 31 VAL B CA 1
ATOM 997 C C . VAL B 1 31 ? 23.764 12.972 28.818 1.00 19.44 31 VAL B C 1
ATOM 998 O O . VAL B 1 31 ? 23.640 13.914 29.621 1.00 17.61 31 VAL B O 1
ATOM 1002 N N . HIS B 1 32 ? 23.488 13.069 27.526 1.00 19.30 32 HIS B N 1
ATOM 1003 C CA . HIS B 1 32 ? 22.925 14.262 26.941 1.00 20.48 32 HIS B CA 1
ATOM 1004 C C . HIS B 1 32 ? 21.522 13.964 26.436 1.00 21.10 32 HIS B C 1
ATOM 1005 O O . HIS B 1 32 ? 21.304 12.989 25.746 1.00 21.50 32 HIS B O 1
ATOM 1012 N N . GLU B 1 33 ? 20.570 14.819 26.769 1.00 23.07 33 GLU B N 1
ATOM 1013 C CA . GLU B 1 33 ? 19.230 14.680 26.219 1.00 24.90 33 GLU B CA 1
ATOM 1014 C C . GLU B 1 33 ? 18.732 16.046 25.813 1.00 25.09 33 GLU B C 1
ATOM 1015 O O . GLU B 1 33 ? 18.701 16.969 26.617 1.00 25.51 33 GLU B O 1
ATOM 1021 N N . SER B 1 34 ? 18.390 16.190 24.544 1.00 25.89 34 SER B N 1
ATOM 1022 C CA . SER B 1 34 ? 17.821 17.434 24.066 1.00 26.59 34 SER B CA 1
ATOM 1023 C C . SER B 1 34 ? 17.032 17.220 22.791 1.00 27.69 34 SER B C 1
ATOM 1024 O O . SER B 1 34 ? 16.943 16.113 22.266 1.00 27.76 34 SER B O 1
ATOM 1027 N N . GLU B 1 35 ? 16.436 18.295 22.318 1.00 28.78 35 GLU B N 1
ATOM 1028 C CA . GLU B 1 35 ? 15.840 18.298 21.012 1.00 30.32 35 GLU B CA 1
ATOM 1029 C C . GLU B 1 35 ? 16.539 19.383 20.201 1.00 30.29 35 GLU B C 1
ATOM 1030 O O . GLU B 1 35 ? 16.832 20.467 20.706 1.00 30.68 35 GLU B O 1
ATOM 1036 N N . VAL B 1 36 ? 16.830 19.057 18.950 1.00 30.34 36 VAL B N 1
ATOM 1037 C CA . VAL B 1 36 ? 17.650 19.893 18.075 1.00 30.27 36 VAL B CA 1
ATOM 1038 C C . VAL B 1 36 ? 16.877 20.209 16.804 1.00 30.26 36 VAL B C 1
ATOM 1039 O O . VAL B 1 36 ? 15.732 19.779 16.644 1.00 30.02 36 VAL B O 1
ATOM 1043 N N . VAL B 1 37 ? 17.525 20.959 15.916 1.00 30.31 37 VAL B N 1
ATOM 1044 C CA . VAL B 1 37 ? 17.003 21.262 14.592 1.00 30.89 37 VAL B CA 1
ATOM 1045 C C . VAL B 1 37 ? 17.734 20.408 13.555 1.00 31.03 37 VAL B C 1
ATOM 1046 O O . VAL B 1 37 ? 18.955 20.511 13.406 1.00 30.89 37 VAL B O 1
ATOM 1050 N N . GLU B 1 38 ? 16.997 19.539 12.867 1.00 31.58 38 GLU B N 1
ATOM 1051 C CA . GLU B 1 38 ? 17.563 18.825 11.718 1.00 32.06 38 GLU B CA 1
ATOM 1052 C C . GLU B 1 38 ? 16.739 19.070 10.462 1.00 33.03 38 GLU B C 1
ATOM 1053 O O . GLU B 1 38 ? 15.652 18.501 10.289 1.00 33.16 38 GLU B O 1
ATOM 1059 N N . ALA B 1 39 ? 17.292 19.903 9.583 1.00 33.89 39 ALA B N 1
ATOM 1060 C CA . ALA B 1 39 ? 16.545 20.518 8.511 1.00 34.45 39 ALA B CA 1
ATOM 1061 C C . ALA B 1 39 ? 15.797 19.483 7.676 1.00 34.76 39 ALA B C 1
ATOM 1062 O O . ALA B 1 39 ? 16.423 18.607 7.086 1.00 34.38 39 ALA B O 1
ATOM 1064 N N . GLY B 1 40 ? 14.460 19.531 7.687 1.00 34.86 40 GLY B N 1
ATOM 1065 C CA . GLY B 1 40 ? 13.683 20.338 8.629 1.00 35.43 40 GLY B CA 1
ATOM 1066 C C . GLY B 1 40 ? 13.544 21.814 8.316 1.00 35.94 40 GLY B C 1
ATOM 1067 O O . GLY B 1 40 ? 13.846 22.659 9.162 1.00 36.52 40 GLY B O 1
ATOM 1068 N N . ARG B 1 43 ? 13.763 17.641 16.557 1.00 35.64 43 ARG B N 1
ATOM 1069 C CA . ARG B 1 43 ? 13.819 16.207 16.809 1.00 35.41 43 ARG B CA 1
ATOM 1070 C C . ARG B 1 43 ? 14.603 15.910 18.078 1.00 35.06 43 ARG B C 1
ATOM 1071 O O . ARG B 1 43 ? 15.389 16.735 18.533 1.00 35.15 43 ARG B O 1
ATOM 1079 N N . ARG B 1 44 ? 14.405 14.714 18.621 1.00 34.51 44 ARG B N 1
ATOM 1080 C CA . ARG B 1 44 ? 14.980 14.340 19.909 1.00 34.10 44 ARG B CA 1
ATOM 1081 C C . ARG B 1 44 ? 16.339 13.662 19.754 1.00 33.21 44 ARG B C 1
ATOM 1082 O O . ARG B 1 44 ? 16.497 12.756 18.931 1.00 33.52 44 ARG B O 1
ATOM 1090 N N . VAL B 1 45 ? 17.314 14.096 20.553 1.00 31.85 45 VAL B N 1
ATOM 1091 C CA . VAL B 1 45 ? 18.599 13.407 20.634 1.00 30.67 45 VAL B CA 1
ATOM 1092 C C . VAL B 1 45 ? 18.875 12.970 22.075 1.00 30.11 45 VAL B C 1
ATOM 1093 O O . VAL B 1 45 ? 18.722 13.756 23.009 1.00 29.49 45 VAL B O 1
ATOM 1097 N N . GLU B 1 46 ? 19.217 11.694 22.248 1.00 29.77 46 GLU B N 1
ATOM 1098 C CA . GLU B 1 46 ? 19.739 11.193 23.518 1.00 29.58 46 GLU B CA 1
ATOM 1099 C C . GLU B 1 46 ? 21.091 10.521 23.273 1.00 28.53 46 GLU B C 1
ATOM 1100 O O . GLU B 1 46 ? 21.181 9.526 22.540 1.00 28.21 46 GLU B O 1
ATOM 1106 N N . LEU B 1 47 ? 22.132 11.072 23.891 1.00 26.51 47 LEU B N 1
ATOM 1107 C CA . LEU B 1 47 ? 23.503 10.629 23.662 1.00 25.31 47 LEU B CA 1
ATOM 1108 C C . LEU B 1 47 ? 24.234 10.289 24.962 1.00 25.00 47 LEU B C 1
ATOM 1109 O O . LEU B 1 47 ? 24.269 11.111 25.873 1.00 24.47 47 LEU B O 1
ATOM 1114 N N . THR B 1 48 ? 24.815 9.088 25.039 1.00 23.93 48 THR B N 1
ATOM 1115 C CA . THR B 1 48 ? 25.688 8.727 26.158 1.00 24.09 48 THR B CA 1
ATOM 1116 C C . THR B 1 48 ? 27.148 8.717 25.678 1.00 24.00 48 THR B C 1
ATOM 1117 O O . THR B 1 48 ? 27.463 8.129 24.641 1.00 23.53 48 THR B O 1
ATOM 1121 N N . ILE B 1 49 ? 28.029 9.397 26.413 1.00 23.45 49 ILE B N 1
ATOM 1122 C CA . ILE B 1 49 ? 29.420 9.537 25.978 1.00 23.09 49 ILE B CA 1
ATOM 1123 C C . ILE B 1 49 ? 30.390 9.506 27.163 1.00 23.15 49 ILE B C 1
ATOM 1124 O O . ILE B 1 49 ? 30.131 10.129 28.200 1.00 22.56 49 ILE B O 1
ATOM 1129 N N . SER B 1 50 ? 31.491 8.768 27.010 1.00 22.85 50 SER B N 1
ATOM 1130 C CA . SER B 1 50 ? 32.572 8.781 28.001 1.00 23.42 50 SER B CA 1
ATOM 1131 C C . SER B 1 50 ? 33.414 10.023 27.809 1.00 22.98 50 SER B C 1
ATOM 1132 O O . SER B 1 50 ? 33.700 10.429 26.687 1.00 22.72 50 SER B O 1
ATOM 1135 N N . ALA B 1 51 ? 33.830 10.610 28.918 1.00 23.11 51 ALA B N 1
ATOM 1136 C CA . ALA B 1 51 ? 34.622 11.815 28.889 1.00 23.12 51 ALA B CA 1
ATOM 1137 C C . ALA B 1 51 ? 35.832 11.624 29.800 1.00 23.38 51 ALA B C 1
ATOM 1138 O O . ALA B 1 51 ? 35.749 10.919 30.807 1.00 24.17 51 ALA B O 1
ATOM 1140 N N . VAL B 1 52 ? 36.962 12.220 29.426 1.00 22.99 52 VAL B N 1
ATOM 1141 C CA . VAL B 1 52 ? 38.172 12.148 30.251 1.00 22.09 52 VAL B CA 1
ATOM 1142 C C . VAL B 1 52 ? 38.764 13.547 30.402 1.00 21.50 52 VAL B C 1
ATOM 1143 O O . VAL B 1 52 ? 38.877 14.298 29.428 1.00 19.72 52 VAL B O 1
ATOM 1147 N N . ALA B 1 53 ? 39.126 13.878 31.639 1.00 20.52 53 ALA B N 1
ATOM 1148 C CA . ALA B 1 53 ? 39.780 15.126 31.957 1.00 20.73 53 ALA B CA 1
ATOM 1149 C C . ALA B 1 53 ? 41.177 14.776 32.453 1.00 20.69 53 ALA B C 1
ATOM 1150 O O . ALA B 1 53 ? 41.354 13.775 33.160 1.00 20.26 53 ALA B O 1
ATOM 1152 N N . LEU B 1 54 ? 42.157 15.582 32.058 1.00 20.85 54 LEU B N 1
ATOM 1153 C CA . LEU B 1 54 ? 43.540 15.391 32.496 1.00 21.36 54 LEU B CA 1
ATOM 1154 C C . LEU B 1 54 ? 44.027 16.629 33.220 1.00 21.70 54 LEU B C 1
ATOM 1155 O O . LEU B 1 54 ? 43.543 17.735 32.970 1.00 22.71 54 LEU B O 1
ATOM 1160 N N . GLY B 1 55 ? 44.981 16.436 34.124 1.00 21.30 55 GLY B N 1
ATOM 1161 C CA . GLY B 1 55 ? 45.615 17.538 34.814 1.00 21.18 55 GLY B CA 1
ATOM 1162 C C . GLY B 1 55 ? 44.718 18.205 35.827 1.00 20.95 55 GLY B C 1
ATOM 1163 O O . GLY B 1 55 ? 44.011 17.537 36.601 1.00 20.92 55 GLY B O 1
ATOM 1164 N N . ASP B 1 56 ? 44.741 19.532 35.802 1.00 20.74 56 ASP B N 1
ATOM 1165 C CA . ASP B 1 56 ? 44.023 20.349 36.774 1.00 20.67 56 ASP B CA 1
ATOM 1166 C C . ASP B 1 56 ? 42.502 20.208 36.683 1.00 19.55 56 ASP B C 1
ATOM 1167 O O . ASP B 1 56 ? 41.827 20.247 37.710 1.00 19.33 56 ASP B O 1
ATOM 1172 N N . LEU B 1 57 ? 41.972 20.029 35.468 1.00 18.41 57 LEU B N 1
ATOM 1173 C CA . LEU B 1 57 ? 40.530 19.786 35.287 1.00 17.73 57 LEU B CA 1
ATOM 1174 C C . LEU B 1 57 ? 40.097 18.459 35.906 1.00 17.00 57 LEU B C 1
ATOM 1175 O O . LEU B 1 57 ? 39.007 18.354 36.466 1.00 16.78 57 LEU B O 1
ATOM 1180 N N . ALA B 1 58 ? 40.957 17.452 35.825 1.00 16.89 58 ALA B N 1
ATOM 1181 C CA . ALA B 1 58 ? 40.708 16.187 36.498 1.00 17.60 58 ALA B CA 1
ATOM 1182 C C . ALA B 1 58 ? 40.598 16.403 38.014 1.00 18.01 58 ALA B C 1
ATOM 1183 O O . ALA B 1 58 ? 39.676 15.893 38.658 1.00 18.09 58 ALA B O 1
ATOM 1185 N N . LEU B 1 59 ? 41.526 17.169 38.586 1.00 18.98 59 LEU B N 1
ATOM 1186 C CA . LEU B 1 59 ? 41.470 17.440 40.020 1.00 19.27 59 LEU B CA 1
ATOM 1187 C C . LEU B 1 59 ? 40.184 18.196 40.386 1.00 19.55 59 LEU B C 1
ATOM 1188 O O . LEU B 1 59 ? 39.511 17.852 41.364 1.00 19.08 59 LEU B O 1
ATOM 1193 N N . LEU B 1 60 ? 39.827 19.199 39.585 1.00 19.94 60 LEU B N 1
ATOM 1194 C CA . LEU B 1 60 ? 38.582 19.956 39.799 1.00 21.00 60 LEU B CA 1
ATOM 1195 C C . LEU B 1 60 ? 37.322 19.090 39.727 1.00 21.53 60 LEU B C 1
ATOM 1196 O O . LEU B 1 60 ? 36.383 19.294 40.496 1.00 21.77 60 LEU B O 1
ATOM 1201 N N . LEU B 1 61 ? 37.298 18.129 38.804 1.00 21.58 61 LEU B N 1
ATOM 1202 C CA A LEU B 1 61 ? 36.008 17.317 38.516 0.00 20.00 61 LEU B CA 1
ATOM 1203 C CA B LEU B 1 61 ? 36.107 17.277 38.608 1.00 21.67 61 LEU B CA 1
ATOM 1204 C C . LEU B 1 61 ? 36.041 16.067 39.528 1.00 21.67 61 LEU B C 1
ATOM 1205 O O . LEU B 1 61 ? 35.046 15.332 39.517 1.00 22.02 61 LEU B O 1
ATOM 1214 N N . ALA B 1 62 ? 37.099 15.836 40.307 1.00 21.52 62 ALA B 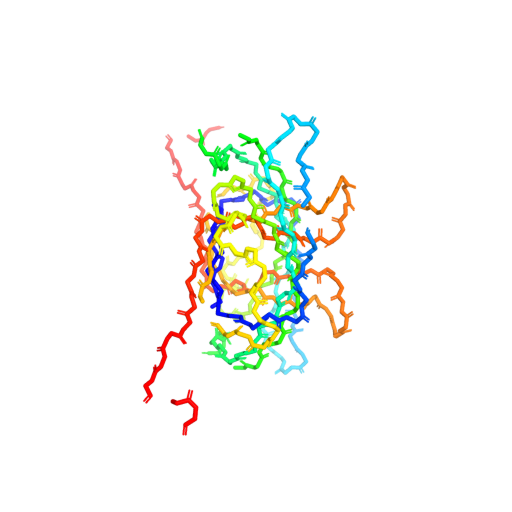N 1
ATOM 1215 C CA . ALA B 1 62 ? 37.098 14.745 41.279 1.00 21.71 62 ALA B CA 1
ATOM 1216 C C . ALA B 1 62 ? 35.831 14.793 42.139 1.00 21.64 62 ALA B C 1
ATOM 1217 O O . ALA B 1 62 ? 35.429 15.861 42.596 1.00 21.62 62 ALA B O 1
ATOM 1219 N N . ASP B 1 63 ? 35.200 13.638 42.339 1.00 21.68 63 ASP B N 1
ATOM 1220 C CA . ASP B 1 63 ? 34.047 13.516 43.252 1.00 22.42 63 ASP B CA 1
ATOM 1221 C C . ASP B 1 63 ? 32.824 14.366 42.866 1.00 21.91 63 ASP B C 1
ATOM 1222 O O . ASP B 1 63 ? 32.051 14.771 43.732 1.00 21.95 63 ASP B O 1
ATOM 1227 N N . THR B 1 64 ? 32.651 14.636 41.571 1.00 21.14 64 THR B N 1
ATOM 1228 C CA . THR B 1 64 ? 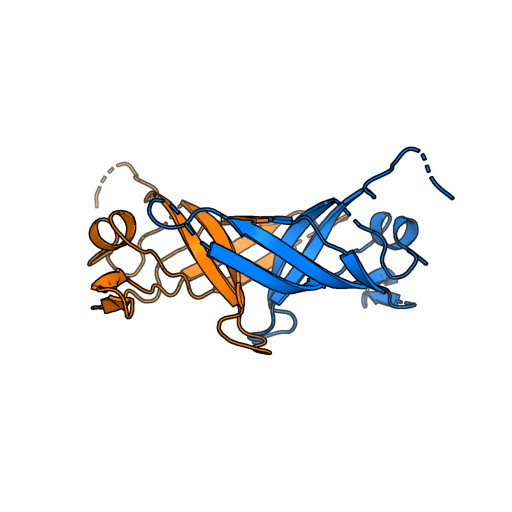31.427 15.291 41.088 1.00 20.70 64 THR B CA 1
ATOM 1229 C C . THR B 1 64 ? 30.237 14.395 41.437 1.00 20.20 64 THR B C 1
ATOM 1230 O O . THR B 1 64 ? 30.229 13.217 41.067 1.00 20.19 64 THR B O 1
ATOM 1234 N N . PRO B 1 65 ? 29.241 14.926 42.184 1.00 20.13 65 PRO B N 1
ATOM 1235 C CA . PRO B 1 65 ? 28.092 14.078 42.526 1.00 19.64 65 PRO B CA 1
ATOM 1236 C C . PRO B 1 65 ? 27.413 13.521 41.286 1.00 19.02 65 PRO B C 1
ATOM 1237 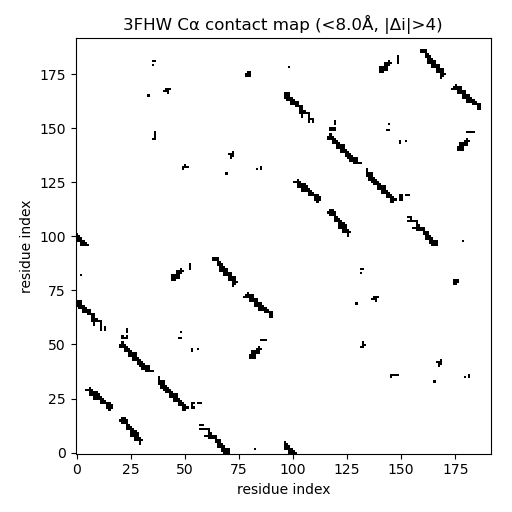O O . PRO B 1 65 ? 27.315 14.211 40.274 1.00 18.37 65 PRO B O 1
ATOM 1241 N N . LEU B 1 66 ? 26.973 12.270 41.353 1.00 18.99 66 LEU B N 1
ATOM 1242 C CA . LEU B 1 66 ? 26.189 11.701 40.250 1.00 18.59 66 LEU B CA 1
ATOM 1243 C C . LEU B 1 66 ? 24.899 12.503 40.101 1.00 17.47 66 LEU B C 1
ATOM 1244 O O . LEU B 1 66 ? 24.275 12.873 41.093 1.00 17.91 66 LEU B O 1
ATOM 1249 N N . GLY B 1 67 ? 24.522 12.788 38.862 1.00 16.79 67 GLY B N 1
ATOM 1250 C CA . GLY B 1 67 ? 23.310 13.562 38.584 1.00 16.09 67 GLY B CA 1
ATOM 1251 C C . GLY B 1 67 ? 23.555 15.030 38.289 1.00 15.40 67 GLY B C 1
ATOM 1252 O O . GLY B 1 67 ? 22.666 15.711 37.786 1.00 15.31 67 GLY B O 1
ATOM 1253 N N . THR B 1 68 ? 24.756 15.509 38.604 1.00 14.99 68 THR B N 1
ATOM 1254 C CA . THR B 1 68 ? 25.156 16.890 38.374 1.00 15.20 68 THR B CA 1
ATOM 1255 C C . THR B 1 68 ? 25.017 17.281 36.905 1.00 16.31 68 THR B C 1
ATOM 1256 O O . THR B 1 68 ? 25.521 16.589 36.028 1.00 15.68 68 THR B O 1
ATOM 1260 N N . GLU B 1 69 ? 24.324 18.382 36.642 1.00 16.64 69 GLU B N 1
ATOM 1261 C CA . GLU B 1 69 ? 24.201 18.839 35.266 1.00 18.47 69 GLU B CA 1
ATOM 1262 C C . GLU B 1 69 ? 25.335 19.798 34.921 1.00 18.70 69 GLU B C 1
ATOM 1263 O O . GLU B 1 69 ? 25.762 20.594 35.758 1.00 18.63 69 GLU B O 1
ATOM 1277 N N . GLN B 1 71 ? 27.814 21.966 31.611 1.00 20.75 71 GLN B N 1
ATOM 1278 C CA . GLN B 1 71 ? 28.150 22.347 30.246 1.00 20.67 71 GLN B CA 1
ATOM 1279 C C . GLN B 1 71 ? 29.612 21.999 30.080 1.00 20.26 71 GLN B C 1
ATOM 1280 O O . GLN B 1 71 ? 30.454 22.455 30.862 1.00 20.01 71 GLN B O 1
ATOM 1286 N N . VAL B 1 72 ? 29.914 21.151 29.096 1.00 19.71 72 VAL B N 1
ATOM 1287 C CA . VAL B 1 72 ? 31.291 20.752 28.837 1.00 18.69 72 VAL B CA 1
ATOM 1288 C C . VAL B 1 72 ? 31.717 21.072 27.405 1.00 18.48 72 VAL B C 1
ATOM 1289 O O . VAL B 1 72 ? 30.878 21.228 26.510 1.00 17.91 72 VAL B O 1
ATOM 1293 N N . GLN B 1 73 ? 33.030 21.153 27.205 1.00 18.17 73 GLN B N 1
ATOM 1294 C CA . GLN B 1 73 ? 33.613 21.382 25.891 1.00 18.60 73 GLN B CA 1
ATOM 1295 C C . GLN B 1 73 ? 34.925 20.622 25.80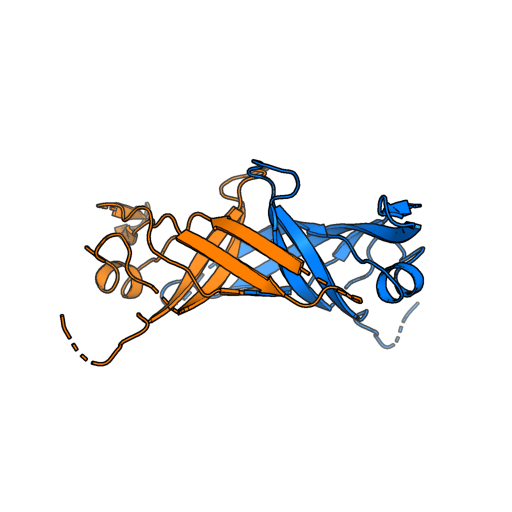0 1.00 18.33 73 GLN B C 1
ATOM 1296 O O . GLN B 1 73 ? 35.663 20.515 26.779 1.00 17.71 73 GLN B O 1
ATOM 1302 N N . GLY B 1 74 ? 35.212 20.075 24.625 1.00 18.98 74 GLY B N 1
ATOM 1303 C CA . GLY B 1 74 ? 36.531 19.473 24.400 1.00 19.59 74 GLY B CA 1
ATOM 1304 C C . GLY B 1 74 ? 36.642 18.879 23.020 1.00 20.06 74 GLY B C 1
ATOM 1305 O O . GLY B 1 74 ? 35.782 19.111 22.167 1.00 20.39 74 GLY B O 1
ATOM 1306 N N . PHE B 1 75 ? 37.682 18.082 22.807 1.00 20.44 75 PHE B N 1
ATOM 1307 C CA . PHE B 1 75 ? 37.860 17.436 21.507 1.00 20.42 75 PHE B CA 1
ATOM 1308 C C . PHE B 1 75 ? 37.478 15.963 21.538 1.00 20.79 75 PHE B C 1
ATOM 1309 O O . PHE B 1 75 ? 37.603 15.297 22.561 1.00 20.74 75 PHE B O 1
ATOM 1317 N N . LEU B 1 76 ? 37.022 15.463 20.393 1.00 21.40 76 LEU B N 1
ATOM 1318 C CA . LEU B 1 76 ? 36.672 14.056 20.245 1.00 21.92 76 LEU B CA 1
ATOM 1319 C C . LEU B 1 76 ? 37.851 13.234 19.763 1.00 21.71 76 LEU B C 1
ATOM 1320 O O . LEU B 1 76 ? 38.655 13.692 18.937 1.00 21.73 76 LEU B O 1
ATOM 1325 N N . ALA B 1 77 ? 37.951 12.006 20.267 1.00 21.25 77 ALA B N 1
ATOM 1326 C CA . ALA B 1 77 ? 38.978 11.092 19.826 1.00 21.38 77 ALA B CA 1
ATOM 1327 C C . ALA B 1 77 ? 38.457 9.673 19.996 1.00 21.47 77 ALA B C 1
ATOM 1328 O O . ALA B 1 77 ? 37.625 9.427 20.874 1.00 21.51 77 ALA B O 1
ATOM 1330 N N . PRO B 1 78 ? 38.924 8.738 19.151 1.00 22.13 78 PRO B N 1
ATOM 1331 C CA . PRO B 1 78 ? 38.525 7.341 19.387 1.00 22.47 78 PRO B CA 1
ATOM 1332 C C . PRO B 1 78 ? 39.017 6.848 20.744 1.00 23.37 78 PRO B C 1
ATOM 1333 O O . PRO B 1 78 ? 40.058 7.305 21.236 1.00 22.77 78 PRO B O 1
ATOM 1337 N N . ALA B 1 79 ? 38.275 5.925 21.350 1.00 24.21 79 ALA B N 1
ATOM 1338 C CA . ALA B 1 79 ? 38.698 5.352 22.629 1.00 25.16 79 ALA B CA 1
ATOM 1339 C C . ALA B 1 79 ? 40.015 4.594 22.462 1.00 25.70 79 ALA B C 1
ATOM 1340 O O . ALA B 1 79 ? 40.820 4.575 23.376 1.00 26.65 79 ALA B O 1
ATOM 1342 N N . ARG B 1 80 ? 40.220 3.992 21.286 1.00 26.83 80 ARG B N 1
ATOM 1343 C CA . ARG B 1 80 ? 41.459 3.296 20.899 1.00 27.05 80 ARG B CA 1
ATOM 1344 C C . ARG B 1 80 ? 41.501 3.074 19.382 1.00 27.44 80 ARG B C 1
ATOM 1345 O O . ARG B 1 80 ? 40.535 3.382 18.686 1.00 26.95 80 ARG B O 1
ATOM 1353 N N . LYS B 1 81 ? 42.607 2.518 18.871 1.00 27.53 81 LYS B N 1
ATOM 1354 C CA . LYS B 1 81 ? 42.763 2.280 17.432 1.00 28.30 81 LYS B CA 1
ATOM 1355 C C . LYS B 1 81 ? 41.617 1.441 16.883 1.00 28.52 81 LYS B C 1
ATOM 1356 O O . LYS B 1 81 ? 41.311 0.370 17.415 1.00 29.32 81 LYS B O 1
ATOM 1362 N N . ASP B 1 82 ? 40.995 1.943 15.821 1.00 28.86 82 ASP B N 1
ATOM 1363 C CA . ASP B 1 82 ? 39.876 1.283 15.138 1.00 29.22 82 ASP B CA 1
ATOM 1364 C C . ASP B 1 82 ? 38.654 1.085 16.030 1.00 28.92 82 ASP B C 1
ATOM 1365 O O . ASP B 1 82 ? 37.722 0.363 15.659 1.00 29.66 82 ASP B O 1
ATOM 1370 N N . SER B 1 83 ? 38.645 1.730 17.194 1.00 28.39 83 SER B N 1
ATOM 1371 C CA . SER B 1 83 ? 37.452 1.711 18.040 1.00 27.34 83 SER B CA 1
ATOM 1372 C C . SER B 1 83 ? 36.313 2.510 17.430 1.00 27.12 83 SER B C 1
ATOM 1373 O O . SER B 1 83 ? 36.528 3.545 16.803 1.00 27.24 83 SER B O 1
ATOM 1376 N N . VAL B 1 84 ? 35.096 2.015 17.622 1.00 26.28 84 VAL B N 1
ATOM 1377 C CA . VAL B 1 84 ? 33.893 2.730 17.216 1.00 25.67 84 VAL B CA 1
ATOM 1378 C C . VAL B 1 84 ? 33.449 3.651 18.387 1.00 24.94 84 VAL B C 1
ATOM 1379 O O . VAL B 1 84 ? 32.640 4.566 18.221 1.00 24.46 84 VAL B O 1
ATOM 1383 N N . LYS B 1 85 ? 33.994 3.388 19.573 1.00 23.25 85 LYS B N 1
ATOM 1384 C CA . LYS B 1 85 ? 33.708 4.192 20.749 1.00 22.45 85 LYS B CA 1
ATOM 1385 C C . LYS B 1 85 ? 34.522 5.470 20.680 1.00 22.13 85 LYS B C 1
ATOM 1386 O O . LYS B 1 85 ? 35.732 5.442 20.460 1.00 21.59 85 LYS B O 1
ATOM 1392 N N . VAL B 1 86 ? 33.849 6.592 20.870 1.00 22.54 86 VAL B N 1
ATOM 1393 C CA . VAL B 1 86 ? 34.535 7.866 20.940 1.00 22.88 86 VAL B CA 1
ATOM 1394 C C . VAL B 1 86 ? 34.622 8.348 22.396 1.00 22.90 86 VAL B C 1
ATOM 1395 O O . VAL B 1 86 ? 33.866 7.894 23.264 1.00 23.35 86 VAL B O 1
ATOM 1399 N N . LYS B 1 87 ? 35.565 9.241 22.665 1.00 22.05 87 LYS B N 1
ATOM 1400 C CA . LYS B 1 87 ? 35.704 9.808 23.993 1.00 21.56 87 LYS B CA 1
ATOM 1401 C C . LYS B 1 87 ? 35.894 11.299 23.850 1.00 20.61 87 LYS B C 1
ATOM 1402 O O . LYS B 1 87 ? 36.636 11.756 22.984 1.00 20.30 87 LYS B O 1
ATOM 1408 N N . LEU B 1 88 ? 35.183 12.042 24.685 1.00 20.02 88 LEU B N 1
ATOM 1409 C CA . LEU B 1 88 ? 35.335 13.487 24.756 1.00 19.99 88 LEU B CA 1
ATOM 1410 C C . LEU B 1 88 ? 36.495 13.783 25.685 1.00 19.43 88 LEU B C 1
ATOM 1411 O O . LEU B 1 88 ? 36.460 13.426 26.866 1.00 19.08 88 LEU B O 1
ATOM 1416 N N . HIS B 1 89 ? 37.519 14.429 25.140 1.00 18.93 89 HIS B N 1
ATOM 1417 C CA . HIS B 1 89 ? 38.641 14.878 25.942 1.00 19.37 89 HIS B CA 1
ATOM 1418 C C . HIS B 1 89 ? 38.340 16.283 26.416 1.00 19.03 89 HIS B C 1
ATOM 1419 O O . HIS B 1 89 ? 38.427 17.239 25.657 1.00 19.16 89 HIS B O 1
ATOM 1426 N N . LEU B 1 90 ? 37.939 16.376 27.684 1.00 19.12 90 LEU B N 1
ATOM 1427 C CA . LEU B 1 90 ? 37.458 17.620 28.282 1.00 19.03 90 LEU B CA 1
ATOM 1428 C C . LEU B 1 90 ? 38.520 18.710 28.336 1.00 19.34 90 LEU B C 1
ATOM 1429 O O . LEU B 1 90 ? 39.636 18.484 28.828 1.00 18.68 90 LEU B O 1
ATOM 1434 N N . GLN B 1 91 ? 38.162 19.898 27.848 1.00 19.11 91 GLN B N 1
ATOM 1435 C CA . GLN B 1 91 ? 39.032 21.069 27.959 1.00 19.45 91 GLN B CA 1
ATOM 1436 C C . GLN B 1 91 ? 38.415 22.128 28.865 1.00 19.70 91 GLN B C 1
ATOM 1437 O O . GLN B 1 91 ? 39.119 22.944 29.461 1.00 19.12 91 GLN B O 1
ATOM 1443 N N . GLN B 1 92 ? 37.090 22.116 28.941 1.00 19.67 92 GLN B N 1
ATOM 1444 C CA . GLN B 1 92 ? 36.348 22.977 29.850 1.00 20.58 92 GLN B CA 1
ATOM 1445 C C . GLN B 1 92 ? 35.173 22.179 30.395 1.00 20.12 92 GLN B C 1
ATOM 1446 O O . GLN B 1 92 ? 34.583 21.353 29.686 1.00 20.13 92 GLN B O 1
ATOM 1452 N N . ALA B 1 93 ? 34.852 22.421 31.663 1.00 20.28 93 ALA B N 1
ATOM 1453 C CA . ALA B 1 93 ? 33.641 21.881 32.275 1.00 20.44 93 ALA B CA 1
ATOM 1454 C C . ALA B 1 93 ? 33.143 22.835 33.348 1.00 20.89 93 ALA B C 1
ATOM 1455 O O . ALA B 1 93 ? 33.937 23.360 34.143 1.00 20.53 93 ALA B O 1
ATOM 1457 N N . ARG B 1 94 ? 31.833 23.067 33.355 1.00 21.17 94 ARG B N 1
ATOM 1458 C CA . ARG B 1 94 ? 31.193 23.896 34.385 1.00 22.24 94 ARG B CA 1
ATOM 1459 C C . ARG B 1 94 ? 29.860 23.286 34.801 1.00 22.10 94 ARG B C 1
ATOM 1460 O O . ARG B 1 94 ? 29.098 22.838 33.954 1.00 22.16 94 ARG B O 1
ATOM 1468 N N . ARG B 1 95 ? 29.579 23.276 36.101 1.00 21.81 95 ARG B N 1
ATOM 1469 C CA . ARG B 1 95 ? 28.278 22.824 36.595 1.00 21.35 95 ARG B CA 1
ATOM 1470 C C . ARG B 1 95 ? 27.241 23.884 36.269 1.00 21.10 95 ARG B C 1
ATOM 1471 O O . ARG B 1 95 ? 27.546 25.071 36.279 1.00 20.67 95 ARG B O 1
ATOM 1479 N N . ILE B 1 96 ? 26.014 23.465 35.984 1.00 21.31 96 ILE B N 1
ATOM 1480 C CA . ILE B 1 96 ? 24.928 24.428 35.868 1.00 21.92 96 ILE B CA 1
ATOM 1481 C C . ILE B 1 96 ? 24.444 24.791 37.276 1.00 22.50 96 ILE B C 1
ATOM 1482 O O . ILE B 1 96 ? 23.619 24.092 37.863 1.00 22.92 96 ILE B O 1
ATOM 1487 N N . ALA B 1 97 ? 24.982 25.884 37.809 1.00 22.95 97 ALA B N 1
ATOM 1488 C CA . ALA B 1 97 ? 24.621 26.358 39.142 1.00 23.36 97 ALA B CA 1
ATOM 1489 C C . ALA B 1 97 ? 23.230 26.970 39.139 1.00 23.67 97 ALA B C 1
ATOM 1490 O O . ALA B 1 97 ? 22.877 27.717 38.229 1.00 24.06 97 ALA B O 1
ATOM 1492 N N . GLY B 1 98 ? 22.444 26.643 40.161 1.00 23.86 98 GLY B N 1
ATOM 1493 C CA . GLY B 1 98 ? 21.090 27.168 40.299 1.00 24.36 98 GLY B CA 1
ATOM 1494 C C . GLY B 1 98 ? 20.869 27.791 41.660 1.00 24.84 98 GLY B C 1
ATOM 1495 O O . GLY B 1 98 ? 21.785 27.843 42.479 1.00 24.79 98 GLY B O 1
ATOM 1496 N N . SER B 1 99 ? 19.647 28.255 41.906 1.00 25.34 99 SER B N 1
ATOM 1497 C CA . SER B 1 99 ? 19.337 29.000 43.124 1.00 26.00 99 SER B CA 1
ATOM 1498 C C . SER B 1 99 ? 18.290 28.319 44.005 1.00 26.64 99 SER B C 1
ATOM 1499 O O . SER B 1 99 ? 17.767 28.935 44.936 1.00 26.40 99 SER B O 1
ATOM 1510 N N . GLY B 1 101 ? 18.234 25.273 46.170 1.00 29.94 101 GLY B N 1
ATOM 1511 C CA . GLY B 1 101 ? 18.434 24.674 47.485 1.00 31.37 101 GLY B CA 1
ATOM 1512 C C . GLY B 1 101 ? 18.792 23.215 47.261 1.00 31.93 101 GLY B C 1
ATOM 1513 O O . GLY B 1 101 ? 19.947 22.931 46.964 1.00 32.50 101 GLY B O 1
ATOM 1514 N N . ARG B 1 102 ? 17.870 22.262 47.457 1.00 32.65 102 ARG B N 1
ATOM 1515 C CA . ARG B 1 102 ? 16.620 22.367 48.253 1.00 33.06 102 ARG B CA 1
ATOM 1516 C C . ARG B 1 102 ? 15.713 23.566 47.948 1.00 33.11 102 ARG B C 1
ATOM 1517 O O . ARG B 1 102 ? 14.593 23.681 48.475 1.00 32.72 102 ARG B O 1
#

Sequence (192 aa):
NTLELSARVLECGARHTPAGLPALELLLVHESEVVEAGRRVELTISAVVALGDLALLLADTPLGTEQVQGFLAPARKKDSVKVKLHLQQARRIAGSGRNTLELSARVLLECGARHTPAGLPALLELLLLVHESEVVEAGRRVELTISAVALGDLALLLLADTPLGTEQVQGFLAPARKDSVKVKLHLQQARRIAGSGR

Secondary structure (DSSP, 8-state):
-EEEE--EEEEE---B-TTS-BEEEEEEEEEEE------EEEEEEEEEEETHHHHHHTTPPTT---EEEEEEESSTT-SSEEEEEEEE--------/-EEEE--EEEEE---B-TTS-BEEEEEEEEEEE------EEEEEEEEEEETHHHHHHTTPPTT---EEEEEEESSTT-S-EEEEEEEE--------

Radius of gyration: 17.77 Å; Cα contacts (8 Å, |Δi|>4): 491; chains: 2; bounding box: 44×28×59 Å

B-factor: mean 23.97, std 6.12, range [10.3, 57.31]

Nearest PDB structures (foldseek):
  3fhw-assembly1_B  TM=1.011E+00  e=1.389E-16  Bordetella parapertussis
  3k8a-assembly1_A  TM=8.888E-01  e=8.210E-08  Neisseria gonorrhoeae FA 1090
  4dam-assembly3_L  TM=7.975E-01  e=2.253E-04  Streptomyces coelicolor
  1ue1-assembly1_A-2  TM=7.102E-01  e=5.554E-05  Mycobacterium tuberculosis
  3afq-assembly1_D  TM=7.241E-01  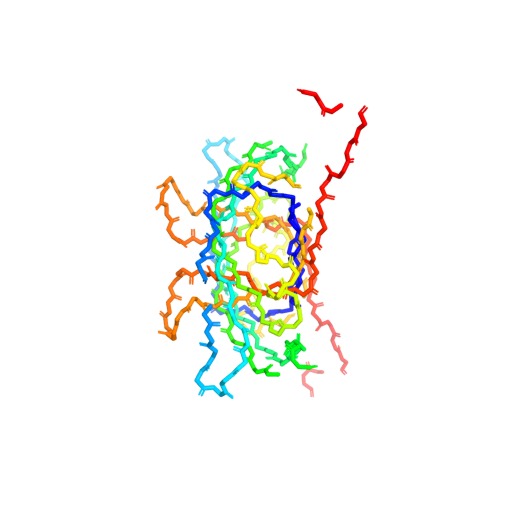e=1.464E-04  Mycobacterium leprae TN

Organism: Bordetella parapertussis (strain 12822 / ATCC BAA-587 / NCTC 13253) (NCBI:txid257311)

Solvent-accessible surface area: 12043 Å² total